Protein AF-X0VNM8-F1 (afdb_monomer)

Nearest PDB structures (foldseek):
  6egc-assembly1_A  TM=2.767E-01  e=1.955E+00  synthetic construct
  8ccr-assembly1_A  TM=4.302E-01  e=8.454E+00  Escherichia coli
  5odw-assembly1_C  TM=2.083E-01  e=7.714E+00  Pseudomonas aeruginosa PAO1
  7a27-assembly1_GGG  TM=1.891E-01  e=8.850E+00  Serratia marcescens

Radius of gyration: 30.82 Å; Cα contacts (8 Å, |Δi|>4): 245; chains: 1; bounding box: 66×60×86 Å

Foldseek 3Di:
DLVVVLVVVVVLVPDPPDDPDADDDQCCPCSCVVSQPPPPNPPRYDDDNDDDDDPLQDFLVRVCVVLVADPPFQSQLLQQLLLVQLQQVQLQLVCPVVLVVLLVLLVQLLVLLPPQDDPQLVSLLVNLVSLVVSLVSLVVVLVPDPPPQPQLNVLSVVLNVLSVVLCVVQVSDQPDDDSPDSVRSPDGRDPVSSVSSVVSSVCSVPPRSVSSSSRGDGPPPPDGSNDSGDGDPVCSLPPSSVVSLCVVVVPPPVSCVSNVSSSVD

Sequence (265 aa):
KSCTIASILQSILDVEDVKNAHFVILDTNGEYGEVFKTHKQPDDFLHIQELKIPYWFMNFDDFRVLFRAREGTQAPVLQTAILHAKNEVAETKIFTIESQVIDRMIGNLVSQFQNTGAGIYYNRQNAYKSFCSLKSYILGVKAKCPTTSNDATEILNEMIDKLRESENLANLKSTNSDPNDRNNYKKDIEAEEIEAVLHIRQDFEKNLLPKLRTCGQATGYELNVDSPSYFDRVDFRNRSLQEAMDVEGRGDRRMEEYCATLKLK

Organism: NCBI:txid412755

InterPro domains:
  IPR002789 Helicase HerA, central domain [PF01935] (1-173)

Solvent-accessible surface area (backbone atoms only — not comparable to full-atom values): 15291 Å² total; per-residue (Å²): 106,68,70,56,53,51,52,52,54,51,56,54,72,69,38,90,85,67,73,92,72,73,51,82,50,82,34,84,82,55,76,55,64,69,71,54,67,77,49,82,65,62,98,41,68,52,84,40,74,74,89,79,80,60,73,37,64,39,37,54,68,55,48,33,61,75,59,64,41,47,75,93,65,33,36,60,32,52,49,49,13,50,36,48,30,33,45,62,56,48,23,46,44,67,28,46,66,55,40,53,51,50,52,52,39,50,52,52,27,46,52,30,57,66,50,79,58,98,55,54,63,58,26,57,54,48,25,48,50,36,46,54,51,43,54,51,49,52,51,56,54,51,72,68,53,58,96,82,51,58,67,48,47,51,50,51,48,51,53,51,49,56,50,51,54,46,41,66,71,51,64,62,66,57,96,56,100,55,96,78,56,83,82,65,60,85,63,81,86,50,71,69,44,43,50,54,50,50,52,51,46,51,45,37,66,72,55,46,40,59,53,37,30,67,42,48,59,69,51,93,66,86,77,52,57,56,46,73,44,64,50,63,69,65,54,31,54,72,42,28,42,50,55,20,42,54,65,74,29,75,80,45,72,61,46,57,66,69,40,48,65,61,68,76,109

Secondary structure (DSSP, 8-state):
-HHHHHHHHHHHHT-TT--S--EEEE-TTSTTTTTTSSS---TTEEEESS----GGG--HHHHHHHHT--TTTHHHHHHHHHHHHHHHHHS--TTHHHHHHHHHHHHHHHHHHH--SS-HHHHHHHHHHHHHHHHHHHHHHHHHS-TT-HHHHHHHHHHHHHHHHHHHHTT---SSS-TT-TTS--S---HHHHHHHHHHHHHIIIIIHHHHHH-----SS---TTS-----HHHIIIIIHHHHHHHHHTT-THHHHHHHHHHT-

pLDDT: mean 78.65, std 13.53, range [44.44, 95.44]

Mean predicted aligned error: 15.84 Å

Structure (mmCIF, N/CA/C/O backbone):
data_AF-X0VNM8-F1
#
_entry.id   AF-X0VNM8-F1
#
loop_
_atom_site.group_PDB
_atom_site.id
_atom_site.type_symbol
_atom_site.label_atom_id
_atom_site.label_alt_id
_atom_site.label_comp_id
_atom_site.label_asym_id
_atom_site.label_entity_id
_atom_site.label_seq_id
_atom_site.pdbx_PDB_ins_code
_atom_site.Cartn_x
_atom_site.Cartn_y
_atom_site.Cartn_z
_atom_site.occupancy
_atom_site.B_iso_or_equiv
_atom_site.auth_seq_id
_atom_site.auth_comp_id
_atom_site.auth_asym_id
_atom_site.auth_atom_id
_atom_site.pdbx_PDB_model_num
ATOM 1 N N . LYS A 1 1 ? -20.336 -20.566 40.109 1.00 81.69 1 LYS A N 1
ATOM 2 C CA . LYS A 1 1 ? -20.409 -19.654 38.941 1.00 81.69 1 LYS A CA 1
ATOM 3 C C . LYS A 1 1 ? -20.121 -20.430 37.663 1.00 81.69 1 LYS A C 1
ATOM 5 O O . LYS A 1 1 ? -21.067 -20.693 36.941 1.00 81.69 1 LYS A O 1
ATOM 10 N N . SER A 1 2 ? -18.896 -20.907 37.449 1.00 80.19 2 SER A N 1
ATOM 11 C CA . SER A 1 2 ? -18.511 -21.589 36.202 1.00 80.19 2 SER A CA 1
ATOM 12 C C . SER A 1 2 ? -19.198 -22.935 35.987 1.00 80.19 2 SER A C 1
ATOM 14 O O . SER A 1 2 ? -19.762 -23.166 34.928 1.00 80.19 2 SER A O 1
ATOM 16 N N . CYS A 1 3 ? -19.305 -23.762 37.034 1.00 81.44 3 CYS A N 1
ATOM 17 C CA . CYS A 1 3 ? -20.105 -24.995 36.999 1.00 81.44 3 CYS A CA 1
ATOM 18 C C . CYS A 1 3 ? -21.588 -24.729 36.664 1.00 81.44 3 CYS A C 1
ATOM 20 O O . CYS A 1 3 ? -22.203 -25.475 35.908 1.00 81.44 3 CYS A O 1
ATOM 22 N N . THR A 1 4 ? -22.150 -23.624 37.165 1.00 88.88 4 THR A N 1
ATOM 23 C CA . THR A 1 4 ? -23.530 -23.214 36.872 1.00 88.88 4 THR A CA 1
ATOM 24 C C . THR A 1 4 ? -23.697 -22.824 35.402 1.00 88.88 4 THR A C 1
ATOM 26 O O . THR A 1 4 ? -24.623 -23.297 34.759 1.00 88.88 4 THR A O 1
ATOM 29 N N . ILE A 1 5 ? -22.786 -22.006 34.859 1.00 87.31 5 ILE A N 1
ATOM 30 C CA . ILE A 1 5 ? -22.801 -21.599 33.444 1.00 87.31 5 ILE A CA 1
ATOM 31 C C . ILE A 1 5 ? -22.616 -22.816 32.535 1.00 87.31 5 ILE A C 1
ATOM 33 O O . ILE A 1 5 ? -23.394 -22.998 31.606 1.00 87.31 5 ILE A O 1
ATOM 37 N N . ALA A 1 6 ? -21.650 -23.683 32.842 1.00 83.94 6 ALA A N 1
ATOM 38 C CA . ALA A 1 6 ? -21.435 -24.935 32.125 1.00 83.94 6 ALA A CA 1
ATOM 39 C C . ALA A 1 6 ? -22.705 -25.797 32.075 1.00 83.94 6 ALA A C 1
ATOM 41 O O . ALA A 1 6 ? -23.104 -26.225 30.998 1.00 83.94 6 ALA A O 1
ATOM 42 N N . SER A 1 7 ? -23.375 -25.978 33.219 1.00 86.44 7 SER A N 1
ATOM 43 C CA . SER A 1 7 ? -24.603 -26.779 33.304 1.00 86.44 7 SER A CA 1
ATOM 44 C C . SER A 1 7 ? -25.746 -26.174 32.484 1.00 86.44 7 SER A C 1
ATOM 46 O O . SER A 1 7 ? -26.485 -26.905 31.833 1.00 86.44 7 SER A O 1
ATOM 48 N N . ILE A 1 8 ? -25.886 -24.842 32.484 1.00 87.44 8 ILE A N 1
ATOM 49 C CA . ILE A 1 8 ? -26.889 -24.138 31.669 1.00 87.44 8 ILE A CA 1
ATOM 50 C C . ILE A 1 8 ? -26.612 -24.354 30.180 1.00 87.44 8 ILE A C 1
ATOM 52 O O . ILE A 1 8 ? -27.521 -24.709 29.439 1.00 87.44 8 ILE A O 1
ATOM 56 N N . LEU A 1 9 ? -25.366 -24.166 29.745 1.00 84.62 9 LEU A N 1
ATOM 57 C CA . LEU A 1 9 ? -24.978 -24.320 28.343 1.00 84.62 9 LEU A CA 1
ATOM 58 C C . LEU A 1 9 ? -25.152 -25.762 27.855 1.00 84.62 9 LEU A C 1
ATOM 60 O O . LEU A 1 9 ? -25.717 -25.966 26.788 1.00 84.62 9 LEU A O 1
ATOM 64 N N . GLN A 1 10 ? -24.740 -26.749 28.655 1.00 80.44 10 GLN A N 1
ATOM 65 C CA . GLN A 1 10 ? -24.988 -28.167 28.370 1.00 80.44 10 GLN A CA 1
ATOM 66 C C . GLN A 1 10 ? -26.489 -28.448 28.252 1.00 80.44 10 GLN A C 1
ATOM 68 O O . GLN A 1 10 ? -26.928 -29.010 27.257 1.00 80.44 10 GLN A O 1
ATOM 73 N N . SER A 1 11 ? -27.290 -27.941 29.197 1.00 86.38 11 SER A N 1
ATOM 74 C CA . SER A 1 11 ? -28.747 -28.117 29.163 1.00 86.38 11 SER A CA 1
ATOM 75 C C . SER A 1 11 ? -29.384 -27.518 27.909 1.00 86.38 11 SER A C 1
ATOM 77 O O . SER A 1 11 ? -30.332 -28.092 27.397 1.00 86.38 11 SER A O 1
ATOM 79 N N . ILE A 1 12 ? -28.891 -26.374 27.414 1.00 84.31 12 ILE A N 1
ATOM 80 C CA . ILE A 1 12 ? -29.392 -25.755 26.175 1.00 84.31 12 ILE A CA 1
ATOM 81 C C . ILE A 1 12 ? -29.013 -26.597 24.950 1.00 84.31 12 ILE A C 1
ATOM 83 O O . ILE A 1 12 ? -29.838 -26.759 24.054 1.00 84.31 12 ILE A O 1
ATOM 87 N N . LEU A 1 13 ? -27.790 -27.133 24.916 1.00 77.81 13 LEU A N 1
ATOM 88 C CA . LEU A 1 13 ? -27.299 -27.982 23.825 1.00 77.81 13 LEU A CA 1
ATOM 89 C C . LEU A 1 13 ? -28.008 -29.347 23.759 1.00 77.81 13 LEU A C 1
ATOM 91 O O . LEU A 1 13 ? -28.067 -29.940 22.686 1.00 77.81 13 LEU A O 1
ATOM 95 N N . ASP A 1 14 ? -28.569 -29.819 24.875 1.00 79.75 14 ASP A N 1
ATOM 96 C CA . ASP A 1 14 ? -29.316 -31.081 24.956 1.00 79.75 14 ASP A CA 1
ATOM 97 C C . ASP A 1 14 ? -30.796 -30.957 24.521 1.00 79.75 14 ASP A C 1
ATOM 99 O O . ASP A 1 14 ? -31.503 -31.964 24.437 1.00 79.75 14 ASP A O 1
ATOM 103 N N . VAL A 1 15 ? -31.299 -29.747 24.232 1.00 84.81 15 VAL A N 1
ATOM 104 C CA . VAL A 1 15 ? -32.679 -29.539 23.753 1.00 84.81 15 VAL A CA 1
ATOM 105 C C . VAL A 1 15 ? -32.771 -29.818 22.248 1.00 84.81 15 VAL A C 1
ATOM 107 O O . VAL A 1 15 ? -32.232 -29.063 21.445 1.00 84.81 15 VAL A O 1
ATOM 110 N N . GLU A 1 16 ? -33.530 -30.849 21.851 1.00 78.81 16 GLU A N 1
ATOM 111 C CA . GLU A 1 16 ? -33.660 -31.295 20.444 1.00 78.81 16 GLU A CA 1
ATOM 112 C C . GLU A 1 16 ? -34.146 -30.205 19.461 1.00 78.81 16 GLU A C 1
ATOM 114 O O . GLU A 1 16 ? -33.805 -30.238 18.276 1.00 78.81 16 GLU A O 1
ATOM 119 N N . ASP A 1 17 ? -34.916 -29.223 19.940 1.00 82.69 17 ASP A N 1
ATOM 120 C CA . ASP A 1 17 ? -35.469 -28.131 19.125 1.00 82.69 17 ASP A CA 1
ATOM 121 C C . ASP A 1 17 ? -34.516 -26.934 18.940 1.00 82.69 17 ASP A C 1
ATOM 123 O O . ASP A 1 17 ? -34.798 -26.034 18.142 1.00 82.69 17 ASP A O 1
ATOM 127 N N . VAL A 1 18 ? -33.379 -26.896 19.642 1.00 75.62 18 VAL A N 1
ATOM 128 C CA . VAL A 1 18 ? -32.396 -25.812 19.509 1.00 75.62 18 VAL A CA 1
ATOM 129 C C . VAL A 1 18 ? -31.481 -26.098 18.318 1.00 75.62 18 VAL A C 1
ATOM 131 O O . VAL A 1 18 ? -30.622 -26.973 18.357 1.00 75.62 18 VAL A O 1
ATOM 134 N N . LYS A 1 19 ? -31.659 -25.331 17.237 1.00 75.00 19 LYS A N 1
ATOM 135 C CA . LYS A 1 19 ? -30.835 -25.392 16.017 1.00 75.00 19 LYS A CA 1
ATOM 136 C C . LYS A 1 19 ? -30.044 -24.089 15.854 1.00 75.00 19 LYS A C 1
ATOM 138 O O . LYS A 1 19 ? -30.605 -23.019 16.078 1.00 75.00 19 LYS A O 1
ATOM 143 N N . ASN A 1 20 ? -28.779 -24.176 15.427 1.00 73.44 20 ASN A N 1
ATOM 144 C CA . ASN A 1 20 ? -27.867 -23.044 15.165 1.00 73.44 20 ASN A CA 1
ATOM 145 C C . ASN A 1 20 ? -27.586 -22.140 16.387 1.00 73.44 20 ASN A C 1
ATOM 147 O O . ASN A 1 20 ? -27.602 -20.910 16.283 1.00 73.44 20 ASN A O 1
ATOM 151 N N . ALA A 1 21 ? -27.384 -22.725 17.569 1.00 77.12 21 ALA A N 1
ATOM 152 C CA . ALA A 1 21 ? -27.000 -21.962 18.754 1.00 77.12 21 ALA A CA 1
ATOM 153 C C . ALA A 1 21 ? -25.476 -21.795 18.818 1.00 77.12 21 ALA A C 1
ATOM 155 O O . ALA A 1 21 ? -24.754 -22.765 19.032 1.00 77.12 21 ALA A O 1
ATOM 156 N N . HIS A 1 22 ? -24.996 -20.553 18.710 1.00 77.56 22 HIS A N 1
ATOM 157 C CA . HIS A 1 22 ? -23.571 -20.234 18.794 1.00 77.56 22 HIS A CA 1
ATOM 158 C C . HIS A 1 22 ? -23.198 -19.661 20.159 1.00 77.56 22 HIS A C 1
ATOM 160 O O . HIS A 1 22 ? -23.770 -18.665 20.611 1.00 77.56 22 HIS A O 1
ATOM 166 N N . PHE A 1 23 ? -22.188 -20.259 20.791 1.00 78.75 23 PHE A N 1
ATOM 167 C CA . PHE A 1 23 ? -21.658 -19.798 22.069 1.00 78.75 23 PHE A CA 1
ATOM 168 C C . PHE A 1 23 ? -20.196 -19.388 21.915 1.00 78.75 23 PHE A C 1
ATOM 170 O O . PHE A 1 23 ? -19.345 -20.190 21.531 1.00 78.75 23 PHE A O 1
ATOM 177 N N . VAL A 1 24 ? -19.897 -18.136 22.268 1.00 80.94 24 VAL A N 1
ATOM 178 C CA . VAL A 1 24 ? -18.527 -17.617 22.342 1.00 80.94 24 VAL A CA 1
ATOM 179 C C . VAL A 1 24 ? -18.171 -17.425 23.810 1.00 80.94 24 VAL A C 1
ATOM 181 O O . VAL A 1 24 ? -18.750 -16.576 24.489 1.00 80.94 24 VAL A O 1
ATOM 184 N N . ILE A 1 25 ? -17.220 -18.220 24.303 1.00 79.19 25 ILE A N 1
ATOM 185 C CA . ILE A 1 25 ? -16.726 -18.128 25.679 1.00 79.19 25 ILE A CA 1
ATOM 186 C C . ILE A 1 25 ? -15.284 -17.629 25.651 1.00 79.19 25 ILE A C 1
ATOM 188 O O . ILE A 1 25 ? -14.392 -18.292 25.122 1.00 79.19 25 ILE A O 1
ATOM 192 N N . LEU A 1 26 ? -15.059 -16.466 26.262 1.00 82.44 26 LEU A N 1
ATOM 193 C CA . LEU A 1 26 ? -13.720 -15.950 26.537 1.00 82.44 26 LEU A CA 1
ATOM 194 C C . LEU A 1 26 ? -13.197 -16.618 27.812 1.00 82.44 26 LEU A C 1
ATOM 196 O O . LEU A 1 26 ? -13.458 -16.161 28.925 1.00 82.44 26 LEU A O 1
ATOM 200 N N . ASP A 1 27 ? -12.516 -17.748 27.641 1.00 81.75 27 ASP A N 1
ATOM 201 C CA . ASP A 1 27 ? -12.130 -18.630 28.740 1.00 81.75 27 ASP A CA 1
ATOM 202 C C . ASP A 1 27 ? -10.750 -18.273 29.308 1.00 81.75 27 ASP A C 1
ATOM 204 O O . ASP A 1 27 ? -9.766 -18.984 29.112 1.00 81.75 27 ASP A O 1
ATOM 208 N N . THR A 1 28 ? -10.676 -17.152 30.027 1.00 75.50 28 THR A N 1
ATOM 209 C CA . THR A 1 28 ? -9.411 -16.617 30.567 1.00 75.50 28 THR A CA 1
ATOM 210 C C . THR A 1 28 ? -8.700 -17.557 31.544 1.00 75.50 28 THR A C 1
ATOM 212 O O . THR A 1 28 ? -7.497 -17.418 31.743 1.00 75.50 28 THR A O 1
ATOM 215 N N . ASN A 1 29 ? -9.433 -18.486 32.169 1.00 79.56 29 ASN A N 1
ATOM 216 C CA . ASN A 1 29 ? -8.913 -19.417 33.175 1.00 79.56 29 ASN A CA 1
ATOM 217 C C . ASN A 1 29 ? -8.840 -20.873 32.674 1.00 79.56 29 ASN A C 1
ATOM 219 O O . ASN A 1 29 ? -8.395 -21.742 33.422 1.00 79.56 29 ASN A O 1
ATOM 223 N N . GLY A 1 30 ? -9.287 -21.157 31.446 1.00 78.19 30 GLY A N 1
ATOM 224 C CA . GLY A 1 30 ? -9.341 -22.516 30.894 1.00 78.19 30 GLY A CA 1
ATOM 225 C C . GLY A 1 30 ? -10.396 -23.429 31.540 1.00 78.19 30 GLY A C 1
ATOM 226 O O . GLY A 1 30 ? -10.287 -24.650 31.451 1.00 78.19 30 GLY A O 1
ATOM 227 N N . GLU A 1 31 ? -11.399 -22.867 32.217 1.00 82.12 31 GLU A N 1
ATOM 228 C CA . GLU A 1 31 ? -12.399 -23.611 32.997 1.00 82.12 31 GLU A CA 1
ATOM 229 C C . GLU A 1 31 ? -13.456 -24.305 32.123 1.00 82.12 31 GLU A C 1
ATOM 231 O O . GLU A 1 31 ? -14.065 -25.286 32.551 1.00 82.12 31 GLU A O 1
ATOM 236 N N . TYR A 1 32 ? -13.689 -23.812 30.907 1.00 79.56 32 TYR A N 1
ATOM 237 C CA . TYR A 1 32 ? -14.720 -24.301 29.988 1.00 79.56 32 TYR A CA 1
ATOM 238 C C . TYR A 1 32 ? -14.138 -25.153 28.858 1.00 79.56 32 TYR A C 1
ATOM 240 O O . TYR A 1 32 ? -14.839 -26.006 28.316 1.00 79.56 32 TYR A O 1
ATOM 248 N N . GLY A 1 33 ? -12.855 -24.975 28.531 1.00 73.56 33 GLY A N 1
ATOM 249 C CA . GLY A 1 33 ? -12.167 -25.754 27.500 1.00 73.56 33 GLY A CA 1
ATOM 250 C C . GLY A 1 33 ? -12.256 -27.263 27.717 1.00 73.56 33 GLY A C 1
ATOM 251 O O . GLY A 1 33 ? -12.516 -27.992 26.769 1.00 73.56 33 GLY A O 1
ATOM 252 N N . GLU A 1 34 ? -12.104 -27.748 28.951 1.00 72.12 34 GLU A N 1
ATOM 253 C CA . GLU A 1 34 ? -12.208 -29.186 29.256 1.00 72.12 34 GLU A CA 1
ATOM 254 C C . GLU A 1 34 ? -13.654 -29.704 29.257 1.00 72.12 34 GLU A C 1
ATOM 256 O O . GLU A 1 34 ? -13.910 -30.849 28.886 1.00 72.12 34 GLU A O 1
ATOM 261 N N . VAL A 1 35 ? -14.612 -28.861 29.645 1.00 72.44 35 VAL A N 1
ATOM 262 C CA . VAL A 1 35 ? -16.019 -29.242 29.854 1.00 72.44 35 VAL A CA 1
ATOM 263 C C . VAL A 1 35 ? -16.737 -29.558 28.537 1.00 72.44 35 VAL A C 1
ATOM 265 O O . VAL A 1 35 ? -17.599 -30.438 28.492 1.00 72.44 35 VAL A O 1
ATOM 268 N N . PHE A 1 36 ? -16.364 -28.874 27.455 1.00 70.94 36 PHE A N 1
ATOM 269 C CA . PHE A 1 36 ? -17.008 -29.008 26.144 1.00 70.94 36 PHE A CA 1
ATOM 270 C C . PHE A 1 36 ? -16.213 -29.858 25.137 1.00 70.94 36 PHE A C 1
ATOM 272 O O . PHE A 1 36 ? -16.625 -29.981 23.988 1.00 70.94 36 PHE A O 1
ATOM 279 N N . LYS A 1 37 ? -15.113 -30.509 25.550 1.00 67.44 37 LYS A N 1
ATOM 280 C CA . LYS A 1 37 ? -14.329 -31.416 24.681 1.00 67.44 37 LYS A CA 1
ATOM 281 C C . LYS A 1 37 ? -15.056 -32.702 24.290 1.00 67.44 37 LYS A C 1
ATOM 283 O O . LYS A 1 37 ? -14.774 -33.254 23.231 1.00 67.44 37 LYS A O 1
ATOM 288 N N . THR A 1 38 ? -15.912 -33.217 25.172 1.00 57.69 38 THR A N 1
ATOM 289 C CA . THR A 1 38 ? -16.501 -34.568 25.090 1.00 57.69 38 THR A CA 1
ATOM 290 C C . THR A 1 38 ? -17.958 -34.595 24.652 1.00 57.69 38 THR A C 1
ATOM 292 O O . THR A 1 38 ? -18.446 -35.654 24.256 1.00 57.69 38 THR A O 1
ATOM 295 N N . HIS A 1 39 ? -18.657 -33.460 24.704 1.00 58.00 39 HIS A N 1
ATOM 296 C CA . HIS A 1 39 ? -19.958 -33.349 24.052 1.00 58.00 39 HIS A CA 1
ATOM 297 C C . HIS A 1 39 ? -19.704 -33.481 22.551 1.00 58.00 39 HIS A C 1
ATOM 299 O O . HIS A 1 39 ? -18.685 -32.967 22.090 1.00 58.00 39 HIS A O 1
ATOM 305 N N . LYS A 1 40 ? -20.566 -34.203 21.808 1.00 53.88 40 LYS A N 1
ATOM 306 C CA . LYS A 1 40 ? -20.566 -34.172 20.332 1.00 53.88 40 LYS A CA 1
ATOM 307 C C . LYS A 1 40 ? -20.421 -32.707 19.973 1.00 53.88 40 LYS A C 1
ATOM 309 O O . LYS A 1 40 ? -21.355 -31.975 20.284 1.00 53.88 40 LYS A O 1
ATOM 314 N N . GLN A 1 41 ? -19.230 -32.290 19.531 1.00 52.00 41 GLN A N 1
ATOM 315 C CA . GLN A 1 41 ? -18.910 -30.870 19.510 1.00 52.00 41 GLN A CA 1
ATOM 316 C C . GLN A 1 41 ? -20.036 -30.222 18.723 1.00 52.00 41 GLN A C 1
ATOM 318 O O . GLN A 1 41 ? -20.228 -30.619 17.572 1.00 52.00 41 GLN A O 1
ATOM 323 N N . PRO A 1 42 ? -20.859 -29.347 19.331 1.00 52.34 42 PRO A N 1
ATOM 324 C CA . PRO A 1 42 ? -21.713 -28.540 18.496 1.00 52.34 42 PRO A CA 1
ATOM 325 C C . PRO A 1 42 ? -20.726 -27.855 17.558 1.00 52.34 42 PRO A C 1
ATOM 327 O O . PRO A 1 42 ? -19.716 -27.320 18.026 1.00 52.34 42 PRO A O 1
ATOM 330 N N . ASP A 1 43 ? -20.979 -27.912 16.253 1.00 51.97 43 ASP A N 1
ATOM 331 C CA . ASP A 1 43 ? -20.133 -27.289 15.224 1.00 51.97 43 ASP A CA 1
ATOM 332 C C . ASP A 1 43 ? -19.923 -25.763 15.476 1.00 51.97 43 ASP A C 1
ATOM 334 O O . ASP A 1 43 ? -19.159 -25.095 14.785 1.00 51.97 43 ASP A O 1
ATOM 338 N N . ASP A 1 44 ? -20.554 -25.238 16.534 1.00 57.59 44 ASP A N 1
ATOM 339 C CA . ASP A 1 44 ? -20.754 -23.861 16.945 1.00 57.59 44 ASP A CA 1
ATOM 340 C C . ASP A 1 44 ? -20.004 -23.440 18.238 1.00 57.59 44 ASP A C 1
ATOM 342 O O . ASP A 1 44 ? -20.291 -22.370 18.788 1.00 57.59 44 ASP A O 1
ATOM 346 N N . PHE A 1 45 ? -19.058 -24.241 18.758 1.00 63.44 45 PHE A N 1
ATOM 347 C CA . PHE A 1 45 ? -18.241 -23.866 19.930 1.00 63.44 45 PHE A CA 1
ATOM 348 C C . PHE A 1 45 ? -16.863 -23.307 19.541 1.00 63.44 45 PHE A C 1
ATOM 350 O O . PHE A 1 45 ? -15.961 -24.047 19.147 1.00 63.44 45 PHE A O 1
ATOM 357 N N . LEU A 1 46 ? -16.665 -21.996 19.729 1.00 65.06 46 LEU A N 1
ATOM 358 C CA . LEU A 1 46 ? -15.369 -21.340 19.534 1.00 65.06 46 LEU A CA 1
ATOM 359 C C . LEU A 1 46 ? -14.671 -21.099 20.880 1.00 65.06 46 LEU A C 1
ATOM 361 O O . LEU A 1 46 ? -15.027 -20.189 21.632 1.00 65.06 46 LEU A O 1
ATOM 365 N N . HIS A 1 47 ? -13.646 -21.903 21.166 1.00 69.44 47 HIS A N 1
ATOM 366 C CA . HIS A 1 47 ? -12.814 -21.767 22.362 1.00 69.44 47 HIS A CA 1
ATOM 367 C C . HIS A 1 47 ? -11.615 -20.844 22.108 1.00 69.44 47 HIS A C 1
ATOM 369 O O . HIS A 1 47 ? -10.711 -21.190 21.346 1.00 69.44 47 HIS A O 1
ATOM 375 N N . ILE A 1 48 ? -11.582 -19.688 22.776 1.00 69.69 48 ILE A N 1
ATOM 376 C CA . ILE A 1 48 ? -10.494 -18.708 22.658 1.00 69.69 48 ILE A CA 1
ATOM 377 C C . ILE A 1 48 ? -9.736 -18.638 23.988 1.00 69.69 48 ILE A C 1
ATOM 379 O O . ILE A 1 48 ? -10.207 -18.011 24.935 1.00 69.69 48 ILE A O 1
ATOM 383 N N . GLN A 1 49 ? -8.556 -19.265 24.048 1.00 69.38 49 GLN A N 1
ATOM 384 C CA . GLN A 1 49 ? -7.652 -19.181 25.211 1.00 69.38 49 GLN A CA 1
ATOM 385 C C . GLN A 1 49 ? -6.897 -17.853 25.261 1.00 69.38 49 GLN A C 1
ATOM 387 O O . GLN A 1 49 ? -6.671 -17.293 26.328 1.00 69.38 49 GLN A O 1
ATOM 392 N N . GLU A 1 50 ? -6.507 -17.338 24.094 1.00 74.25 50 GLU A N 1
ATOM 393 C CA . GLU A 1 50 ? -5.766 -16.089 23.967 1.00 74.25 50 GLU A CA 1
ATOM 394 C C . GLU A 1 50 ? -6.445 -15.212 22.911 1.00 74.25 50 GLU A C 1
ATOM 396 O O . GLU A 1 50 ? -6.369 -15.475 21.709 1.00 74.25 50 GLU A O 1
ATOM 401 N N . LEU A 1 51 ? -7.146 -14.168 23.361 1.00 77.75 51 LEU A N 1
ATOM 402 C CA . LEU A 1 51 ? -7.792 -13.216 22.465 1.00 77.75 51 LEU A CA 1
ATOM 403 C C . LEU A 1 51 ? -6.761 -12.193 21.975 1.00 77.75 51 LEU A C 1
ATOM 405 O O . LEU A 1 51 ? -6.339 -11.312 22.723 1.00 77.75 51 LEU A O 1
ATOM 409 N N . LYS A 1 52 ? -6.377 -12.292 20.699 1.00 82.31 52 LYS A N 1
ATOM 410 C CA . LYS A 1 52 ? -5.544 -11.293 20.017 1.00 82.31 52 LYS A CA 1
ATOM 411 C C . LYS A 1 52 ? -6.398 -10.505 1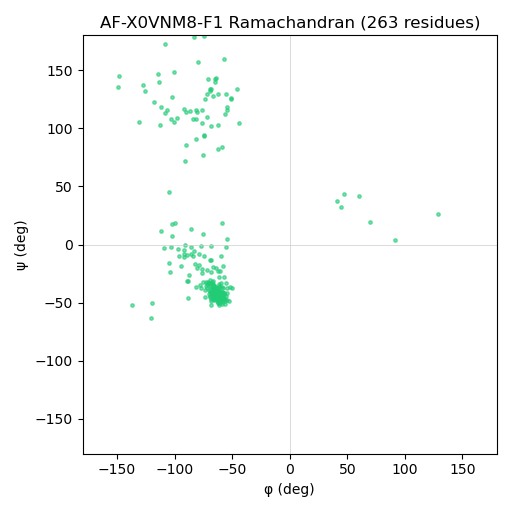9.041 1.00 82.31 52 LYS A C 1
ATOM 413 O O . LYS A 1 52 ? -6.878 -11.058 18.058 1.00 82.31 52 LYS A O 1
ATOM 418 N N . ILE A 1 53 ? -6.542 -9.208 19.294 1.00 83.06 53 ILE A N 1
ATOM 419 C CA . ILE A 1 53 ? -7.178 -8.287 18.352 1.00 83.06 53 ILE A CA 1
ATOM 420 C C .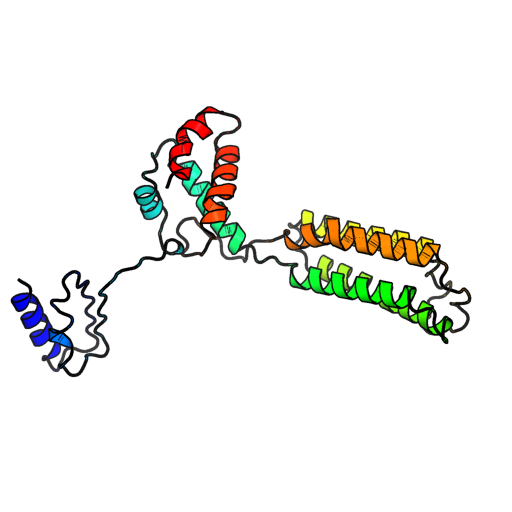 ILE A 1 53 ? -6.075 -7.701 17.468 1.00 83.06 53 ILE A C 1
ATOM 422 O O . ILE A 1 53 ? -5.171 -7.029 17.982 1.00 83.06 53 ILE A O 1
ATOM 426 N N . PRO A 1 54 ? -6.096 -7.952 16.151 1.00 89.44 54 PRO A N 1
ATOM 427 C CA . PRO A 1 54 ? -5.174 -7.290 15.252 1.00 89.44 54 PRO A CA 1
ATOM 428 C C . PRO A 1 54 ? -5.421 -5.783 15.294 1.00 89.44 54 PRO A C 1
ATOM 430 O O . PRO A 1 54 ? -6.545 -5.327 15.133 1.00 89.44 54 PRO A O 1
ATOM 433 N N . TYR A 1 55 ? -4.365 -4.998 15.487 1.00 89.56 55 TYR A N 1
ATOM 434 C CA . TYR A 1 55 ? -4.476 -3.534 15.535 1.00 89.56 55 TYR A CA 1
ATOM 435 C C . TYR A 1 55 ? -5.147 -2.942 14.289 1.00 89.56 55 TYR A C 1
ATOM 437 O O . TYR A 1 55 ? -5.869 -1.967 14.391 1.00 89.56 55 TYR A O 1
ATOM 445 N N . TRP A 1 56 ? -4.953 -3.539 13.113 1.00 90.56 56 TRP A N 1
ATOM 446 C CA . TRP A 1 56 ? -5.580 -3.074 11.877 1.00 90.56 56 TRP A CA 1
ATOM 447 C C . TRP A 1 56 ? -7.101 -3.268 11.851 1.00 90.56 56 TRP A C 1
ATOM 449 O O . TRP A 1 56 ? -7.760 -2.699 10.991 1.00 90.56 56 TRP A O 1
ATOM 459 N N . PHE A 1 57 ? -7.653 -4.048 12.783 1.00 91.25 57 PHE A N 1
ATOM 460 C CA . PHE A 1 57 ? -9.088 -4.246 12.968 1.00 91.25 57 PHE A CA 1
ATOM 461 C C . PHE A 1 57 ? -9.703 -3.257 13.977 1.00 91.25 57 PHE A C 1
ATOM 463 O O . PHE A 1 57 ? -10.919 -3.215 14.123 1.00 91.25 57 PHE A O 1
ATOM 470 N N . MET A 1 58 ? -8.876 -2.477 14.683 1.00 91.69 58 MET A N 1
ATOM 471 C CA . MET A 1 58 ? -9.332 -1.474 15.649 1.00 91.69 58 MET A CA 1
ATOM 472 C C . MET A 1 58 ? -9.977 -0.277 14.941 1.00 91.69 58 MET A C 1
ATOM 474 O O . MET A 1 58 ? -9.496 0.166 13.890 1.00 91.69 58 MET A O 1
ATOM 478 N N . ASN A 1 59 ? -11.034 0.266 15.546 1.00 93.12 59 ASN A N 1
ATOM 479 C CA . ASN A 1 59 ? -11.612 1.546 15.138 1.00 93.12 59 ASN A CA 1
ATOM 480 C C . ASN A 1 59 ? -10.843 2.721 15.777 1.00 93.12 59 ASN A C 1
ATOM 482 O O . ASN A 1 59 ? -9.891 2.529 16.541 1.00 93.12 59 ASN A O 1
ATOM 486 N N . PHE A 1 60 ? -11.230 3.957 15.472 1.00 94.25 60 PHE A N 1
ATOM 487 C CA . PHE A 1 60 ? -10.543 5.132 15.995 1.00 94.25 60 PHE A CA 1
ATOM 488 C C . PHE A 1 60 ? -10.581 5.237 17.516 1.00 94.25 60 PHE A C 1
ATOM 490 O O . PHE A 1 60 ? -9.580 5.607 18.130 1.00 94.25 60 PHE A O 1
ATOM 497 N N . ASP A 1 61 ? -11.720 4.930 18.131 1.00 93.75 61 ASP A N 1
ATOM 498 C CA . ASP A 1 61 ? -11.879 5.039 19.577 1.00 93.75 61 ASP A CA 1
ATOM 499 C C . ASP A 1 61 ? -10.991 4.025 20.309 1.00 93.75 61 ASP A C 1
ATOM 501 O O . ASP A 1 61 ? -10.347 4.378 21.301 1.00 93.75 61 ASP A O 1
ATOM 505 N N . ASP A 1 62 ? -10.836 2.817 19.765 1.00 93.75 62 ASP A N 1
ATOM 506 C CA . ASP A 1 62 ? -9.876 1.824 20.252 1.00 93.75 62 ASP A CA 1
ATOM 507 C C . ASP A 1 62 ? -8.439 2.371 20.191 1.00 93.75 62 ASP A C 1
ATOM 509 O O . ASP A 1 62 ? -7.689 2.303 21.173 1.00 93.75 62 ASP A O 1
ATOM 513 N N . PHE A 1 63 ? -8.055 2.984 19.064 1.00 93.12 63 PHE A N 1
ATOM 514 C CA . PHE A 1 63 ? -6.747 3.626 18.921 1.00 93.12 63 PHE A CA 1
ATOM 515 C C . PHE A 1 63 ? -6.566 4.785 19.904 1.00 93.12 63 PHE A C 1
ATOM 517 O O . PHE A 1 63 ? -5.505 4.909 20.520 1.00 93.12 63 PHE A O 1
ATOM 524 N N . ARG A 1 64 ? -7.590 5.612 20.123 1.00 93.81 64 ARG A N 1
ATOM 525 C CA . ARG A 1 64 ? -7.538 6.697 21.110 1.00 93.81 64 ARG A CA 1
ATOM 526 C C . ARG A 1 64 ? -7.300 6.166 22.517 1.00 93.81 64 ARG A C 1
ATOM 528 O O . ARG A 1 64 ? -6.486 6.745 23.241 1.00 93.81 64 ARG A O 1
ATOM 535 N N . VAL A 1 65 ? -7.951 5.068 22.900 1.00 91.94 65 VAL A N 1
ATOM 536 C CA . VAL A 1 65 ? -7.749 4.414 24.202 1.00 91.94 65 VAL A CA 1
ATOM 537 C C . VAL A 1 65 ? -6.334 3.839 24.307 1.00 91.94 65 VAL A C 1
ATOM 539 O O . VAL A 1 65 ? -5.636 4.110 25.291 1.00 91.94 65 VAL A O 1
ATOM 542 N N . LEU A 1 66 ? -5.870 3.123 23.280 1.00 90.88 66 LEU A N 1
ATOM 543 C CA . LEU A 1 66 ? -4.531 2.524 23.223 1.00 90.88 66 LEU A CA 1
ATOM 544 C C . LEU A 1 66 ? -3.432 3.593 23.367 1.00 90.88 66 LEU A C 1
ATOM 546 O O . LEU A 1 66 ? -2.561 3.529 24.248 1.00 90.88 66 LEU A O 1
ATOM 550 N N . PHE A 1 67 ? -3.525 4.652 22.565 1.00 91.00 67 PHE A N 1
ATOM 551 C CA . PHE A 1 67 ? -2.583 5.767 22.581 1.00 91.00 67 PHE A CA 1
ATOM 552 C C . PHE A 1 67 ? -2.832 6.752 23.727 1.00 91.00 67 PHE A C 1
ATOM 554 O O . PHE A 1 67 ? -1.953 7.559 24.032 1.00 91.00 67 PHE A O 1
ATOM 561 N N . ARG A 1 68 ? -3.937 6.623 24.476 1.00 90.88 68 ARG A N 1
ATOM 562 C CA . ARG A 1 68 ? -4.400 7.600 25.483 1.00 90.88 68 ARG A CA 1
ATOM 563 C C . ARG A 1 68 ? -4.368 9.029 24.927 1.00 90.88 68 ARG A C 1
ATOM 565 O O . ARG A 1 68 ? -3.878 9.944 25.590 1.00 90.88 68 ARG A O 1
ATOM 572 N N . ALA A 1 69 ? -4.829 9.183 23.689 1.00 91.00 69 ALA A N 1
ATOM 573 C CA . ALA A 1 69 ? -4.756 10.434 22.951 1.00 91.00 69 ALA A CA 1
ATOM 574 C C . ALA A 1 69 ? -5.771 11.447 23.501 1.00 91.00 69 ALA A C 1
ATOM 576 O O . ALA A 1 69 ? -6.970 11.173 23.580 1.00 91.00 69 ALA A O 1
ATOM 577 N N . ARG A 1 70 ? -5.292 12.636 23.874 1.00 87.31 70 ARG A N 1
ATOM 578 C CA . ARG A 1 70 ? -6.133 13.753 24.327 1.00 87.31 70 ARG A CA 1
ATOM 579 C C . ARG A 1 70 ? -6.979 14.310 23.180 1.00 87.31 70 ARG A C 1
ATOM 581 O O . ARG A 1 70 ? -6.445 14.594 22.110 1.00 87.31 70 ARG A O 1
ATOM 588 N N . GLU A 1 71 ? -8.267 14.540 23.441 1.00 82.06 71 GLU A N 1
ATOM 589 C CA . GLU A 1 71 ? -9.260 14.974 22.440 1.00 82.06 71 GLU A CA 1
ATOM 590 C C . GLU A 1 71 ? -8.888 16.255 21.694 1.00 82.06 71 GLU A C 1
ATOM 592 O O . GLU A 1 71 ? -9.019 16.310 20.480 1.00 82.06 71 GLU A O 1
ATOM 597 N N . GLY A 1 72 ? -8.397 17.272 22.404 1.00 78.81 72 GLY A N 1
ATOM 598 C CA . GLY A 1 72 ? -8.183 18.597 21.814 1.00 78.81 72 GLY A CA 1
ATOM 599 C C . GLY A 1 72 ? -6.866 18.791 21.061 1.00 78.81 72 GLY A C 1
ATOM 600 O O . GLY A 1 72 ? -6.695 19.830 20.436 1.00 78.81 72 GLY A O 1
ATOM 601 N N . THR A 1 73 ? -5.916 17.854 21.148 1.00 81.12 73 THR A N 1
ATOM 602 C CA . THR A 1 73 ? -4.574 18.039 20.561 1.00 81.12 73 THR A CA 1
ATOM 603 C C . THR A 1 73 ? -4.067 16.802 19.838 1.00 81.12 73 THR A C 1
ATOM 605 O O . THR A 1 73 ? -3.677 16.877 18.681 1.00 81.12 73 THR A O 1
ATOM 608 N N . GLN A 1 74 ? -4.090 15.646 20.496 1.00 91.06 74 GLN A N 1
ATOM 609 C CA . GLN A 1 74 ? -3.464 14.428 19.980 1.00 91.06 74 GLN A CA 1
ATOM 610 C C . GLN A 1 74 ? -4.409 13.597 19.115 1.00 91.06 74 GLN A C 1
ATOM 612 O O . GLN A 1 74 ? -3.947 12.908 18.213 1.00 91.06 74 GLN A O 1
ATOM 617 N N . ALA A 1 75 ? -5.716 13.629 19.394 1.00 91.88 75 ALA A N 1
ATOM 618 C CA . ALA A 1 75 ? -6.688 12.849 18.638 1.00 91.88 75 ALA A CA 1
ATOM 619 C C . ALA A 1 75 ? -6.732 13.244 17.147 1.00 91.88 75 ALA A C 1
ATOM 621 O O . ALA A 1 75 ? -6.628 12.331 16.333 1.00 91.88 75 ALA A O 1
ATOM 622 N N . PRO A 1 76 ? -6.771 14.536 16.754 1.00 90.94 76 PRO A N 1
ATOM 623 C CA . PRO A 1 76 ? -6.742 14.912 15.337 1.00 90.94 76 PRO A CA 1
ATOM 624 C C . PRO A 1 76 ? -5.480 14.413 14.620 1.00 90.94 76 PRO A C 1
ATOM 626 O O . PRO A 1 76 ? -5.573 13.762 13.586 1.00 90.94 76 PRO A O 1
ATOM 629 N N . VAL A 1 77 ? -4.306 14.602 15.235 1.00 92.56 77 VAL A N 1
ATOM 630 C CA . VAL A 1 77 ? -3.023 14.109 14.702 1.00 92.56 77 VAL A CA 1
ATOM 631 C C . VAL A 1 77 ? -3.037 12.590 14.537 1.00 92.56 77 VAL A C 1
ATOM 633 O O . VAL A 1 77 ? -2.627 12.070 13.502 1.00 92.56 77 VAL A O 1
ATOM 636 N N . LEU A 1 78 ? -3.535 11.865 15.541 1.00 93.88 78 LEU A N 1
ATOM 637 C CA . LEU A 1 78 ? -3.648 10.410 15.488 1.00 93.88 78 LEU A CA 1
ATOM 638 C C . LEU A 1 78 ? -4.608 9.958 14.378 1.00 93.88 78 LEU A C 1
ATOM 640 O O . LEU A 1 78 ? -4.313 8.988 13.682 1.00 93.88 78 LEU A O 1
ATOM 644 N N . GLN A 1 79 ? -5.729 10.658 14.193 1.00 93.00 79 GLN A N 1
ATOM 645 C CA . GLN A 1 79 ? -6.711 10.360 13.152 1.00 93.00 79 GLN A CA 1
ATOM 646 C C . GLN A 1 79 ? -6.098 10.515 11.759 1.00 93.00 79 GLN A C 1
ATOM 648 O O . GLN A 1 79 ? -6.166 9.587 10.950 1.00 93.00 79 GLN A O 1
ATOM 653 N N . THR A 1 80 ? -5.446 11.655 11.516 1.00 91.19 80 THR A N 1
ATOM 654 C CA . THR A 1 80 ? -4.752 11.962 10.262 1.00 91.19 80 THR A CA 1
ATOM 655 C C . THR A 1 80 ? -3.639 10.949 9.991 1.00 91.19 80 THR A C 1
ATOM 657 O O . THR A 1 80 ? -3.552 10.419 8.885 1.00 91.19 80 THR A O 1
ATOM 660 N N . ALA A 1 81 ? -2.848 10.583 11.004 1.00 92.81 81 ALA A N 1
ATOM 661 C CA . ALA A 1 81 ? -1.776 9.598 10.861 1.00 92.81 81 ALA A CA 1
ATOM 662 C C . ALA A 1 81 ? -2.287 8.192 10.506 1.00 92.81 81 ALA A C 1
ATOM 664 O O . ALA A 1 81 ? -1.696 7.526 9.656 1.00 92.81 81 ALA A O 1
ATOM 665 N N . ILE A 1 82 ? -3.367 7.722 11.146 1.00 92.75 82 ILE A N 1
ATOM 666 C CA . ILE A 1 82 ? -3.939 6.393 10.865 1.00 92.75 82 ILE A CA 1
ATOM 667 C C . ILE A 1 82 ? -4.527 6.366 9.457 1.00 92.75 82 ILE A C 1
ATOM 669 O O . ILE A 1 82 ? -4.308 5.403 8.723 1.00 92.75 82 ILE A O 1
ATOM 673 N N . LEU A 1 83 ? -5.254 7.419 9.074 1.00 89.00 83 LEU A N 1
ATOM 674 C CA . LEU A 1 83 ? -5.810 7.533 7.731 1.00 89.00 83 LEU A CA 1
ATOM 675 C C . LEU A 1 83 ? -4.694 7.531 6.679 1.00 89.00 83 LEU A C 1
ATOM 677 O O . LEU A 1 83 ? -4.782 6.781 5.710 1.00 89.00 83 LEU A O 1
ATOM 681 N N . HIS A 1 84 ? -3.624 8.298 6.908 1.00 85.12 84 HIS A N 1
ATOM 682 C CA . HIS A 1 84 ? -2.465 8.338 6.019 1.00 85.12 84 HIS A CA 1
ATOM 683 C C . HIS A 1 84 ? -1.818 6.955 5.862 1.00 85.12 84 HIS A C 1
ATOM 685 O O . HIS A 1 84 ? -1.657 6.472 4.746 1.00 85.12 84 HIS A O 1
ATOM 691 N N . ALA A 1 85 ? -1.540 6.263 6.971 1.00 88.50 85 ALA A N 1
ATOM 692 C CA . ALA A 1 85 ? -0.902 4.948 6.939 1.00 88.50 85 ALA A CA 1
ATOM 693 C C . ALA A 1 85 ? -1.771 3.867 6.270 1.00 88.50 85 ALA A C 1
ATOM 695 O O . ALA A 1 85 ? -1.254 2.993 5.574 1.00 88.50 85 ALA A O 1
ATOM 696 N N . LYS A 1 86 ? -3.096 3.918 6.464 1.00 86.12 86 LYS A N 1
ATOM 697 C CA . LYS A 1 86 ? -4.044 3.013 5.794 1.00 86.12 86 LYS A CA 1
ATOM 698 C C . LYS A 1 86 ? -4.112 3.285 4.291 1.00 86.12 86 LYS A C 1
ATOM 700 O O . LYS A 1 86 ? -4.108 2.339 3.503 1.00 86.12 86 LYS A O 1
ATOM 705 N N . ASN A 1 87 ? -4.127 4.558 3.901 1.00 77.75 87 ASN A N 1
ATOM 706 C CA . ASN A 1 87 ? -4.108 4.953 2.497 1.00 77.75 87 ASN A CA 1
ATOM 707 C C . ASN A 1 87 ? -2.800 4.562 1.812 1.00 77.75 87 ASN A C 1
ATOM 709 O O . ASN A 1 87 ? -2.869 4.050 0.708 1.00 77.75 87 ASN A O 1
ATOM 713 N N . GLU A 1 88 ? -1.643 4.657 2.467 1.00 73.06 88 GLU A N 1
ATOM 714 C CA . GLU A 1 88 ? -0.360 4.245 1.872 1.00 73.06 88 GLU A CA 1
ATOM 715 C C . GLU A 1 88 ? -0.337 2.753 1.472 1.00 73.06 88 GLU A C 1
ATOM 717 O O . GLU A 1 88 ? 0.283 2.370 0.480 1.00 73.06 88 GLU A O 1
ATOM 722 N N . VAL A 1 89 ? -1.038 1.889 2.218 1.00 68.75 89 VAL A N 1
ATOM 723 C CA . VAL A 1 89 ? -1.158 0.458 1.883 1.00 68.75 89 VAL A CA 1
ATOM 724 C C . VAL A 1 89 ? -2.225 0.193 0.820 1.00 68.75 89 VAL A C 1
ATOM 726 O O . VAL A 1 89 ? -2.051 -0.698 -0.015 1.00 68.75 89 VAL A O 1
ATOM 729 N N . ALA A 1 90 ? -3.337 0.929 0.854 1.00 60.59 90 ALA A N 1
ATOM 730 C CA . ALA A 1 90 ? -4.427 0.780 -0.112 1.00 60.59 90 ALA A CA 1
ATOM 731 C C . ALA A 1 90 ? -4.174 1.490 -1.441 1.00 60.59 90 ALA A C 1
ATOM 733 O O . ALA A 1 90 ? -4.748 1.115 -2.467 1.00 60.59 90 ALA A O 1
ATOM 734 N N . GLU A 1 91 ? -3.266 2.458 -1.454 1.00 57.06 91 GLU A N 1
ATOM 735 C CA . GLU A 1 91 ? -2.562 2.921 -2.634 1.00 57.06 91 GLU A CA 1
ATOM 736 C C . GLU A 1 91 ? -1.739 1.750 -3.162 1.00 57.06 91 GLU A C 1
ATOM 738 O O . GLU A 1 91 ? -0.545 1.566 -2.921 1.00 57.06 91 GLU A O 1
ATOM 743 N N . THR A 1 92 ? -2.427 0.898 -3.915 1.00 51.41 92 THR A N 1
ATOM 744 C CA . THR A 1 92 ? -1.779 -0.100 -4.743 1.00 51.41 92 THR A CA 1
ATOM 745 C C . THR A 1 92 ? -0.818 0.687 -5.615 1.00 51.41 92 THR A C 1
ATOM 747 O O . THR A 1 92 ? -1.251 1.574 -6.343 1.00 51.41 92 THR A O 1
ATOM 750 N N . LYS A 1 93 ? 0.484 0.418 -5.507 1.00 56.78 93 LYS A N 1
ATOM 751 C CA . LYS A 1 93 ? 1.523 1.028 -6.341 1.00 56.78 93 LYS A CA 1
ATOM 752 C C . LYS A 1 93 ? 1.235 0.703 -7.810 1.00 56.78 93 LYS A C 1
ATOM 754 O O . LYS A 1 93 ? 1.762 -0.290 -8.325 1.00 56.78 93 LYS A O 1
ATOM 759 N N . ILE A 1 94 ? 0.371 1.507 -8.443 1.00 62.28 94 ILE A N 1
ATOM 760 C CA . ILE A 1 94 ? -0.317 1.222 -9.715 1.00 62.28 94 ILE A CA 1
ATOM 761 C C . ILE A 1 94 ? 0.695 0.864 -10.786 1.00 62.28 94 ILE A C 1
ATOM 763 O O . ILE A 1 94 ? 0.464 -0.059 -11.550 1.00 62.28 94 ILE A O 1
ATOM 767 N N . PHE A 1 95 ? 1.847 1.533 -10.771 1.00 76.19 95 PHE A N 1
ATOM 768 C CA . PHE A 1 95 ? 2.880 1.369 -11.778 1.00 76.19 95 PHE A CA 1
ATOM 769 C C . PHE A 1 95 ? 4.029 0.451 -11.355 1.00 76.19 95 PHE A C 1
ATOM 771 O O . PHE A 1 95 ? 5.106 0.530 -11.942 1.00 76.19 95 PHE A O 1
ATOM 778 N N . THR A 1 96 ? 3.884 -0.408 -10.338 1.00 79.00 96 THR A N 1
ATOM 779 C CA . THR A 1 96 ? 4.979 -1.329 -9.960 1.00 79.00 96 THR A CA 1
ATOM 780 C C . THR A 1 96 ? 5.303 -2.294 -11.090 1.00 79.00 96 THR A C 1
ATOM 782 O O . THR A 1 96 ? 6.477 -2.478 -11.424 1.00 79.00 96 THR A O 1
ATOM 785 N N . ILE A 1 97 ? 4.269 -2.890 -11.686 1.00 81.75 97 ILE A N 1
ATOM 786 C CA . ILE A 1 97 ? 4.413 -3.838 -12.793 1.00 81.75 97 ILE A CA 1
ATOM 787 C C . ILE A 1 97 ? 4.911 -3.086 -14.026 1.00 81.75 97 ILE A C 1
ATOM 789 O O . ILE A 1 97 ? 5.886 -3.492 -14.651 1.00 81.75 97 ILE A O 1
ATOM 793 N N . GLU A 1 98 ? 4.308 -1.945 -14.333 1.00 88.50 98 GLU A N 1
ATOM 794 C CA . GLU A 1 98 ? 4.653 -1.087 -15.459 1.00 88.50 98 GLU A CA 1
ATOM 795 C C . GLU A 1 98 ? 6.104 -0.631 -15.371 1.00 88.50 98 GLU A C 1
ATOM 797 O O . GLU A 1 98 ? 6.831 -0.751 -16.351 1.00 88.50 98 GLU A O 1
ATOM 802 N N . SER A 1 99 ? 6.561 -0.211 -14.191 1.00 88.88 99 SER A N 1
ATOM 803 C CA . SER A 1 99 ? 7.951 0.175 -13.951 1.00 88.88 99 SER A CA 1
ATOM 804 C C . SER A 1 99 ? 8.910 -1.001 -14.143 1.00 88.88 99 SER A C 1
ATOM 806 O O . SER A 1 99 ? 9.975 -0.825 -14.722 1.00 88.88 99 SER A O 1
ATOM 808 N N . GLN A 1 100 ? 8.552 -2.215 -13.707 1.00 88.81 100 GLN A N 1
ATOM 809 C CA . GLN A 1 100 ? 9.366 -3.415 -13.958 1.00 88.81 100 GLN A CA 1
ATOM 810 C C . GLN A 1 100 ? 9.416 -3.786 -15.447 1.00 88.81 100 GLN A C 1
ATOM 812 O O . GLN A 1 100 ? 10.449 -4.242 -15.940 1.00 88.81 100 GLN A O 1
ATOM 817 N N . VAL A 1 101 ? 8.309 -3.612 -16.172 1.00 92.00 101 VAL A N 1
ATOM 818 C CA . VAL A 1 101 ? 8.260 -3.864 -17.617 1.00 92.00 101 VAL A CA 1
ATOM 819 C C . VAL A 1 101 ? 9.086 -2.820 -18.367 1.00 92.00 101 VAL A C 1
ATOM 821 O O . VAL A 1 101 ? 9.893 -3.204 -19.212 1.00 92.00 101 VAL A O 1
ATOM 824 N N . ILE A 1 102 ? 8.957 -1.535 -18.023 1.00 94.75 102 ILE A N 1
ATOM 825 C CA . ILE A 1 102 ? 9.759 -0.442 -18.593 1.00 94.75 102 ILE A CA 1
ATOM 826 C C . ILE A 1 102 ? 11.250 -0.703 -18.354 1.00 94.75 102 ILE A C 1
ATOM 828 O O . ILE A 1 102 ? 12.020 -0.655 -19.310 1.00 94.75 102 ILE A O 1
ATOM 832 N N . ASP A 1 103 ? 11.639 -1.060 -17.127 1.00 95.06 103 ASP A N 1
ATOM 833 C CA . ASP A 1 103 ? 13.019 -1.404 -16.751 1.00 95.06 103 ASP A CA 1
ATOM 834 C C . ASP A 1 103 ? 13.592 -2.552 -17.605 1.00 95.06 103 ASP A C 1
ATOM 836 O O . ASP A 1 103 ? 14.663 -2.454 -18.210 1.00 95.06 103 ASP A O 1
ATOM 840 N N . ARG A 1 104 ? 12.820 -3.632 -17.772 1.00 95.44 104 ARG A N 1
ATOM 841 C CA . ARG A 1 104 ? 13.213 -4.751 -18.640 1.00 95.44 104 ARG A CA 1
ATOM 842 C C . ARG A 1 104 ? 13.355 -4.320 -20.100 1.00 95.44 104 ARG A C 1
ATOM 844 O O . ARG A 1 104 ? 14.279 -4.753 -20.786 1.00 95.44 104 ARG A O 1
ATOM 851 N N . MET A 1 105 ? 12.435 -3.498 -20.597 1.00 95.25 105 MET A N 1
ATOM 852 C CA . MET A 1 105 ? 12.429 -3.053 -21.991 1.00 95.25 105 MET A CA 1
ATOM 853 C C . MET A 1 105 ? 13.584 -2.095 -22.299 1.00 95.25 105 MET A C 1
ATOM 855 O O . MET A 1 105 ? 14.197 -2.237 -23.359 1.00 95.25 105 MET A O 1
ATOM 859 N N . ILE A 1 106 ? 13.936 -1.182 -21.386 1.00 93.56 106 ILE A N 1
ATOM 860 C CA . ILE A 1 106 ? 15.127 -0.335 -21.547 1.00 93.56 106 ILE A CA 1
ATOM 861 C C . ILE A 1 106 ? 16.416 -1.153 -21.418 1.00 93.56 106 ILE A C 1
ATOM 863 O O . ILE A 1 106 ? 17.351 -0.940 -22.188 1.00 93.56 106 ILE A O 1
ATOM 867 N N . GLY A 1 107 ? 16.447 -2.171 -20.552 1.00 92.06 107 GLY A N 1
ATOM 868 C CA . GLY A 1 107 ? 17.550 -3.130 -20.498 1.00 92.06 107 GLY A CA 1
ATOM 869 C C . GLY A 1 107 ? 17.738 -3.896 -21.813 1.00 92.06 107 GLY A C 1
ATOM 870 O O . GLY A 1 107 ? 18.860 -4.012 -22.311 1.00 92.06 107 GLY A O 1
ATOM 871 N N . ASN A 1 108 ? 16.639 -4.346 -22.425 1.00 90.44 108 ASN A N 1
ATOM 872 C CA . ASN A 1 108 ? 16.664 -4.978 -23.742 1.00 90.44 108 ASN A CA 1
ATOM 873 C C . ASN A 1 108 ? 17.149 -4.008 -24.825 1.00 90.44 108 ASN A C 1
ATOM 875 O O . ASN A 1 108 ? 17.973 -4.403 -25.646 1.00 90.44 108 ASN A O 1
ATOM 879 N N . LEU A 1 109 ? 16.696 -2.751 -24.815 1.00 89.00 109 LEU A N 1
ATOM 880 C CA . LEU A 1 109 ? 17.172 -1.723 -25.743 1.00 89.00 109 LEU A CA 1
ATOM 881 C C . LEU A 1 109 ? 18.696 -1.569 -25.655 1.00 89.00 109 LEU A C 1
ATOM 883 O O . LEU A 1 109 ? 19.380 -1.695 -26.666 1.00 89.00 109 LEU A O 1
ATOM 887 N N . VAL A 1 110 ? 19.230 -1.396 -24.445 1.00 89.69 110 VAL A N 1
ATOM 888 C CA . VAL A 1 110 ? 20.676 -1.273 -24.198 1.00 89.69 110 VAL A CA 1
ATOM 889 C C . VAL A 1 110 ? 21.433 -2.493 -24.727 1.00 89.69 110 VAL A C 1
ATOM 891 O O . VAL A 1 110 ? 22.460 -2.338 -25.383 1.00 89.69 110 VAL A O 1
ATOM 894 N N . SER A 1 111 ? 20.899 -3.703 -24.529 1.00 88.56 111 SER A N 1
ATOM 895 C CA . SER A 1 111 ? 21.523 -4.926 -25.051 1.00 88.56 111 SER A CA 1
ATOM 896 C C . SER A 1 111 ? 21.617 -4.951 -26.583 1.00 88.56 111 SER A C 1
ATOM 898 O O . SER A 1 111 ? 22.601 -5.457 -27.116 1.00 88.56 111 SER A O 1
ATOM 900 N N . GLN A 1 112 ? 20.642 -4.371 -27.302 1.00 85.44 112 GLN A N 1
ATOM 901 C CA . GLN A 1 112 ? 20.695 -4.279 -28.767 1.00 85.44 112 GLN A CA 1
ATOM 902 C C . GLN A 1 112 ? 21.766 -3.291 -29.241 1.00 85.44 112 GLN A C 1
ATOM 904 O O . GLN A 1 112 ? 22.385 -3.525 -30.274 1.00 85.44 112 GLN A O 1
ATOM 909 N N . PHE A 1 113 ? 22.011 -2.222 -28.476 1.00 81.69 113 PHE A N 1
ATOM 910 C CA . PHE A 1 113 ? 23.074 -1.251 -28.753 1.00 81.69 113 PHE A CA 1
ATOM 911 C C . PHE A 1 113 ? 24.473 -1.808 -28.457 1.00 81.69 113 PHE A C 1
ATOM 913 O O . PHE A 1 113 ? 25.418 -1.517 -29.180 1.00 81.69 113 PHE A O 1
ATOM 920 N N . GLN A 1 114 ? 24.610 -2.630 -27.414 1.00 83.31 114 GLN A N 1
ATOM 921 C CA . GLN A 1 114 ? 25.895 -3.209 -27.008 1.00 83.31 114 GLN A CA 1
ATOM 922 C C . GLN A 1 114 ? 26.292 -4.459 -27.804 1.00 83.31 114 GLN A C 1
ATOM 924 O O . GLN A 1 114 ? 27.455 -4.861 -27.774 1.00 83.31 114 GLN A O 1
ATOM 929 N N . ASN A 1 115 ? 25.352 -5.101 -28.503 1.00 74.94 115 ASN A N 1
ATOM 930 C CA . ASN A 1 115 ? 25.649 -6.278 -29.308 1.00 74.94 115 ASN A CA 1
ATOM 931 C C . ASN A 1 115 ? 26.379 -5.857 -30.597 1.00 74.94 115 ASN A C 1
ATOM 933 O O . ASN A 1 115 ? 25.756 -5.487 -31.587 1.00 74.94 115 ASN A O 1
ATOM 937 N N . THR A 1 116 ? 27.711 -5.895 -30.584 1.00 63.28 116 THR A N 1
ATOM 938 C CA . THR A 1 116 ? 28.582 -5.472 -31.700 1.00 63.28 116 THR A CA 1
ATOM 939 C C . THR A 1 116 ? 29.163 -6.648 -32.505 1.00 63.28 116 THR A C 1
ATOM 941 O O . THR A 1 116 ? 30.130 -6.490 -33.247 1.00 63.28 116 THR A O 1
ATOM 944 N N . GLY A 1 117 ? 28.576 -7.847 -32.384 1.00 60.56 117 GLY A N 1
ATOM 945 C CA . GLY A 1 117 ? 28.997 -9.047 -33.120 1.00 60.56 117 GLY A CA 1
ATOM 946 C C . GLY A 1 117 ? 28.616 -9.066 -34.612 1.00 60.56 117 GLY A C 1
ATOM 947 O O . GLY A 1 117 ? 27.971 -8.156 -35.133 1.00 60.56 117 GLY A O 1
ATOM 948 N N . ALA A 1 118 ? 28.996 -10.143 -35.316 1.00 48.78 118 ALA A N 1
ATOM 949 C CA . ALA A 1 118 ? 28.700 -10.342 -36.739 1.00 48.78 118 ALA A CA 1
ATOM 950 C C . ALA A 1 118 ? 27.183 -10.269 -37.019 1.00 48.78 118 ALA A C 1
ATOM 952 O O . ALA A 1 118 ? 26.423 -11.132 -36.589 1.00 48.78 118 ALA A O 1
ATOM 953 N N . GLY A 1 119 ? 26.752 -9.227 -37.740 1.00 59.00 119 GLY A N 1
ATOM 954 C CA . GLY A 1 119 ? 25.332 -8.919 -37.968 1.00 59.00 119 GLY A CA 1
ATOM 955 C C . GLY A 1 119 ? 24.920 -7.479 -37.643 1.00 59.00 119 GLY A C 1
ATOM 956 O O . GLY A 1 119 ? 23.750 -7.246 -37.361 1.00 59.00 119 GLY A O 1
ATOM 957 N N . ILE A 1 120 ? 25.849 -6.517 -37.707 1.00 56.94 120 ILE A N 1
ATOM 958 C CA . ILE A 1 120 ? 25.679 -5.112 -37.281 1.00 56.94 120 ILE A CA 1
ATOM 959 C C . ILE A 1 120 ? 24.409 -4.450 -37.853 1.00 56.94 120 ILE A C 1
ATOM 961 O O . ILE A 1 120 ? 23.689 -3.748 -37.142 1.00 56.94 120 ILE A O 1
ATOM 965 N N . TYR A 1 121 ? 24.059 -4.765 -39.104 1.00 60.16 121 TYR A N 1
ATOM 966 C CA . TYR A 1 121 ? 22.817 -4.317 -39.744 1.00 60.16 121 TYR A CA 1
ATOM 967 C C . TYR A 1 121 ? 21.546 -4.737 -38.969 1.00 60.16 121 TYR A C 1
ATOM 969 O O . TYR A 1 121 ? 20.631 -3.934 -38.772 1.00 60.16 121 TYR A O 1
ATOM 977 N N . TYR A 1 122 ? 21.487 -5.985 -38.492 1.00 66.31 122 TYR A N 1
ATOM 978 C CA . TYR A 1 122 ? 20.345 -6.492 -37.727 1.00 66.31 122 TYR A CA 1
ATOM 979 C C . TYR A 1 122 ? 20.253 -5.833 -36.350 1.00 66.31 122 TYR A C 1
ATOM 981 O O . TYR A 1 122 ? 19.149 -5.633 -35.847 1.00 66.31 122 TYR A O 1
ATOM 989 N N . ASN A 1 123 ? 21.384 -5.436 -35.767 1.00 71.94 123 ASN A N 1
ATOM 990 C CA . ASN A 1 123 ? 21.428 -4.855 -34.426 1.00 71.94 123 ASN A CA 1
ATOM 991 C C . ASN A 1 123 ? 20.808 -3.456 -34.404 1.00 71.94 123 ASN A C 1
ATOM 993 O O . ASN A 1 123 ? 19.976 -3.186 -33.542 1.00 71.94 123 ASN A O 1
ATOM 997 N N . ARG A 1 124 ? 21.087 -2.605 -35.404 1.00 77.12 124 ARG A N 1
ATOM 998 C CA . ARG A 1 124 ? 20.443 -1.281 -35.515 1.00 77.12 124 ARG A CA 1
ATOM 999 C C . ARG A 1 124 ? 18.937 -1.394 -35.780 1.00 77.12 124 ARG A C 1
ATOM 1001 O O . ARG A 1 124 ? 18.147 -0.677 -35.167 1.00 77.12 124 ARG A O 1
ATOM 1008 N N . GLN A 1 125 ? 18.516 -2.333 -36.631 1.00 76.31 125 GLN A N 1
ATOM 1009 C CA . GLN A 1 125 ? 17.090 -2.586 -36.865 1.00 76.31 125 GLN A CA 1
ATOM 1010 C C . GLN A 1 125 ? 16.385 -3.102 -35.595 1.00 76.31 125 GLN A C 1
ATOM 1012 O O . GLN A 1 125 ? 15.272 -2.674 -35.284 1.00 76.31 125 GLN A O 1
ATOM 1017 N N . ASN A 1 126 ? 17.018 -4.006 -34.845 1.00 81.12 126 ASN A N 1
ATOM 1018 C CA . ASN A 1 126 ? 16.476 -4.529 -33.591 1.00 81.12 126 ASN A CA 1
ATOM 1019 C C . ASN A 1 126 ? 16.440 -3.459 -32.498 1.00 81.12 126 ASN A C 1
ATOM 1021 O O . ASN A 1 126 ? 15.431 -3.342 -31.808 1.00 81.12 126 ASN A O 1
ATOM 1025 N N . ALA A 1 127 ? 17.482 -2.634 -32.393 1.00 83.06 127 ALA A N 1
ATOM 1026 C CA . ALA A 1 127 ? 17.532 -1.481 -31.504 1.00 83.06 127 ALA A CA 1
ATOM 1027 C C . ALA A 1 127 ? 16.373 -0.514 -31.781 1.00 83.06 127 ALA A C 1
ATOM 1029 O O . ALA A 1 127 ? 15.646 -0.144 -30.859 1.00 83.06 127 ALA A O 1
ATOM 1030 N N . TYR A 1 128 ? 16.123 -0.190 -33.054 1.00 80.62 128 TYR A N 1
ATOM 1031 C CA . TYR A 1 128 ? 14.977 0.628 -33.448 1.00 80.62 128 TYR A CA 1
ATOM 1032 C C . TYR A 1 128 ? 13.637 -0.016 -33.057 1.00 80.62 128 TYR A C 1
ATOM 1034 O O . TYR A 1 128 ? 12.783 0.633 -32.456 1.00 80.62 128 TYR A O 1
ATOM 1042 N N . LYS A 1 129 ? 13.456 -1.318 -33.318 1.00 83.06 129 LYS A N 1
ATOM 1043 C CA . LYS A 1 129 ? 12.240 -2.051 -32.920 1.00 83.06 129 LYS A CA 1
ATOM 1044 C C . LYS A 1 129 ? 12.036 -2.053 -31.403 1.00 83.06 129 LYS A C 1
ATOM 1046 O O . LYS A 1 129 ? 10.914 -1.829 -30.941 1.00 83.06 129 LYS A O 1
ATOM 1051 N N . SER A 1 130 ? 13.094 -2.282 -30.625 1.00 87.75 130 SER A N 1
ATOM 1052 C CA . SER A 1 130 ? 13.060 -2.221 -29.160 1.00 87.75 130 SER A CA 1
ATOM 1053 C C . SER A 1 130 ? 12.704 -0.820 -28.668 1.00 87.75 130 SER A C 1
ATOM 1055 O O . SER A 1 130 ? 11.871 -0.691 -27.772 1.00 87.75 130 SER A O 1
ATOM 1057 N N . PHE A 1 131 ? 13.253 0.218 -29.299 1.00 88.00 131 PHE A N 1
ATOM 1058 C CA . PHE A 1 131 ? 12.940 1.611 -28.996 1.00 88.00 131 PHE A CA 1
ATOM 1059 C C . PHE A 1 131 ? 11.458 1.927 -29.243 1.00 88.00 131 PHE A C 1
ATOM 1061 O O . PHE A 1 131 ? 10.765 2.402 -28.341 1.00 88.00 131 PHE A O 1
ATOM 1068 N N . CYS A 1 132 ? 10.935 1.597 -30.430 1.00 84.44 132 CYS A N 1
ATOM 1069 C CA . CYS A 1 132 ? 9.522 1.791 -30.761 1.00 84.44 132 CYS A CA 1
ATOM 1070 C C . CYS A 1 132 ? 8.601 1.032 -29.800 1.00 84.44 132 CYS A C 1
ATOM 1072 O O . CYS A 1 132 ? 7.583 1.574 -29.367 1.00 84.44 132 CYS A O 1
ATOM 1074 N N . SER A 1 133 ? 8.974 -0.198 -29.435 1.00 89.81 133 SER A N 1
ATOM 1075 C CA . SER A 1 133 ? 8.208 -1.021 -28.495 1.00 89.81 133 SER A CA 1
ATOM 1076 C C . SER A 1 133 ? 8.152 -0.378 -27.108 1.00 89.81 133 SER A C 1
ATOM 1078 O O . SER A 1 133 ? 7.071 -0.266 -26.535 1.00 89.81 133 SER A O 1
ATOM 1080 N N . LEU A 1 134 ? 9.290 0.094 -26.585 1.00 93.94 134 LEU A N 1
ATOM 1081 C CA . LEU A 1 134 ? 9.370 0.785 -25.293 1.00 93.94 134 LEU A CA 1
ATOM 1082 C C . LEU A 1 134 ? 8.526 2.066 -25.291 1.00 93.94 134 LEU A C 1
ATOM 1084 O O . LEU A 1 134 ? 7.694 2.259 -24.407 1.00 93.94 134 LEU A O 1
ATOM 1088 N N . LYS A 1 135 ? 8.683 2.907 -26.319 1.00 92.19 135 LYS A N 1
ATOM 1089 C CA . LYS A 1 135 ? 7.917 4.152 -26.480 1.00 92.19 135 LYS A CA 1
ATOM 1090 C C . LYS A 1 135 ? 6.412 3.885 -26.550 1.00 92.19 135 LYS A C 1
ATOM 1092 O O . LYS A 1 135 ? 5.634 4.563 -25.882 1.00 92.19 135 LYS A O 1
ATOM 1097 N N . SER A 1 136 ? 5.997 2.880 -27.323 1.00 91.81 136 SER A N 1
ATOM 1098 C CA . SER A 1 136 ? 4.591 2.478 -27.435 1.00 91.81 136 SER A CA 1
ATOM 1099 C C . SER A 1 136 ? 4.036 1.955 -26.111 1.00 91.81 136 SER A C 1
ATOM 1101 O O . SER A 1 136 ? 2.908 2.299 -25.762 1.00 91.81 136 SER A O 1
ATOM 1103 N N . TYR A 1 137 ? 4.822 1.182 -25.356 1.00 94.62 137 TYR A N 1
ATOM 1104 C CA . TYR A 1 137 ? 4.422 0.704 -24.036 1.00 94.62 137 TYR A CA 1
ATOM 1105 C C . TYR A 1 137 ? 4.198 1.866 -23.062 1.00 94.62 137 TYR A C 1
ATOM 1107 O O . TYR A 1 137 ? 3.129 1.952 -22.465 1.00 94.62 137 TYR A O 1
ATOM 1115 N N . ILE A 1 138 ? 5.148 2.803 -22.962 1.00 93.88 138 ILE A N 1
ATOM 1116 C CA . ILE A 1 138 ? 5.041 3.977 -22.077 1.00 93.88 138 ILE A CA 1
ATOM 1117 C C . ILE A 1 138 ? 3.824 4.839 -22.447 1.00 93.88 138 ILE A C 1
ATOM 1119 O O . ILE A 1 138 ? 3.069 5.249 -21.567 1.00 93.88 138 ILE A O 1
ATOM 1123 N N . LEU A 1 139 ? 3.568 5.056 -23.743 1.00 92.12 139 LEU A N 1
ATOM 1124 C CA . LEU A 1 139 ? 2.359 5.748 -24.212 1.00 92.12 139 LEU A CA 1
ATOM 1125 C C . LEU A 1 139 ? 1.073 5.002 -23.829 1.00 92.12 139 LEU A C 1
ATOM 1127 O O . LEU A 1 139 ? 0.093 5.631 -23.436 1.00 92.12 139 LEU A O 1
ATOM 1131 N N . GLY A 1 140 ? 1.077 3.670 -23.921 1.00 89.88 140 GLY A N 1
ATOM 1132 C CA . GLY A 1 140 ? -0.044 2.831 -23.505 1.00 89.88 140 GLY A CA 1
ATOM 1133 C C . GLY A 1 140 ? -0.301 2.878 -21.998 1.00 89.88 140 GLY A C 1
ATOM 1134 O O . GLY A 1 140 ? -1.457 2.880 -21.584 1.00 89.88 140 GLY A O 1
ATOM 1135 N N . VAL A 1 141 ? 0.754 2.957 -21.180 1.00 88.06 141 VAL A N 1
ATOM 1136 C CA . VAL A 1 141 ? 0.646 3.174 -19.728 1.00 88.06 141 VAL A CA 1
ATOM 1137 C C . VAL A 1 141 ? 0.070 4.560 -19.446 1.00 88.06 141 VAL A C 1
ATOM 1139 O O . VAL A 1 141 ? -0.915 4.669 -18.724 1.00 88.06 141 VAL A O 1
ATOM 1142 N N . LYS A 1 142 ? 0.597 5.602 -20.098 1.00 87.56 142 LYS A N 1
ATOM 1143 C CA . LYS A 1 142 ? 0.099 6.978 -19.973 1.00 87.56 142 LYS A CA 1
ATOM 1144 C C . LYS A 1 142 ? -1.382 7.103 -20.335 1.00 87.56 142 LYS A C 1
ATOM 1146 O O . LYS A 1 142 ? -2.120 7.792 -19.645 1.00 87.56 142 LYS A O 1
ATOM 1151 N N . ALA A 1 143 ? -1.838 6.430 -21.392 1.00 85.38 143 ALA A N 1
ATOM 1152 C CA . ALA A 1 143 ? -3.242 6.461 -21.809 1.00 85.38 143 ALA A CA 1
ATOM 1153 C C . ALA A 1 143 ? -4.204 5.844 -20.776 1.00 85.38 143 ALA A C 1
ATOM 1155 O O . ALA A 1 143 ? -5.401 6.119 -20.820 1.00 85.38 143 ALA A O 1
ATOM 1156 N N . LYS A 1 144 ? -3.691 5.010 -19.863 1.00 77.12 144 LYS A N 1
ATOM 1157 C CA . LYS A 1 144 ? -4.450 4.411 -18.758 1.00 77.12 144 LYS A CA 1
ATOM 1158 C C . LYS A 1 144 ? -4.394 5.246 -17.478 1.00 77.12 144 LYS A C 1
ATOM 1160 O O . LYS A 1 144 ? -5.137 4.941 -16.549 1.00 77.12 144 LYS A O 1
ATOM 1165 N N . CYS A 1 145 ? -3.534 6.267 -17.410 1.00 73.94 145 CYS A N 1
ATOM 1166 C CA . CYS A 1 145 ? -3.457 7.154 -16.255 1.00 73.94 145 CYS A CA 1
ATOM 1167 C C . CYS A 1 145 ? -4.752 7.971 -16.138 1.00 73.94 145 CYS A C 1
ATOM 1169 O O . CYS A 1 145 ? -5.152 8.624 -17.107 1.00 73.94 145 CYS A O 1
ATOM 1171 N N . PRO A 1 146 ? -5.407 7.981 -14.967 1.00 60.97 146 PRO A N 1
ATOM 1172 C CA . PRO A 1 146 ? -6.571 8.829 -14.748 1.00 60.97 146 PRO A CA 1
ATOM 1173 C C . PRO A 1 146 ? -6.174 10.302 -14.835 1.00 60.97 146 PRO A C 1
ATOM 1175 O O . PRO A 1 146 ? -5.098 10.691 -14.382 1.00 60.97 146 PRO A O 1
ATOM 1178 N N . THR A 1 147 ? -7.054 11.140 -15.388 1.00 52.62 147 THR A N 1
ATOM 1179 C CA . THR A 1 147 ? -6.802 12.571 -15.657 1.00 52.62 147 THR A CA 1
ATOM 1180 C C . THR A 1 147 ? -6.459 13.404 -14.416 1.00 52.62 147 THR A C 1
ATOM 1182 O O . THR A 1 147 ? -6.065 14.556 -14.547 1.00 52.62 147 THR A O 1
ATOM 1185 N N . THR A 1 148 ? -6.613 12.838 -13.218 1.00 49.00 148 THR A N 1
ATOM 1186 C CA . THR A 1 148 ? -6.300 13.451 -11.921 1.00 49.00 148 THR A CA 1
ATOM 1187 C C . THR A 1 148 ? -4.917 13.077 -11.369 1.00 49.00 148 THR A C 1
ATOM 1189 O O . THR A 1 148 ? -4.484 13.695 -10.401 1.00 49.00 148 THR A O 1
ATOM 1192 N N . SER A 1 149 ? -4.199 12.104 -11.953 1.00 58.19 149 SER A N 1
ATOM 1193 C CA . SER A 1 149 ? -2.819 11.762 -11.562 1.00 58.19 149 SER A CA 1
ATOM 1194 C C . SER A 1 149 ? -1.819 12.585 -12.381 1.00 58.19 149 SER A C 1
ATOM 1196 O O . SER A 1 149 ? -1.351 12.156 -13.443 1.00 58.19 149 SER A O 1
ATOM 1198 N N . ASN A 1 150 ? -1.528 13.798 -11.902 1.00 67.50 150 ASN A N 1
ATOM 1199 C CA . ASN A 1 150 ? -0.586 14.697 -12.567 1.00 67.50 150 ASN A CA 1
ATOM 1200 C C . ASN A 1 150 ? 0.847 14.133 -12.518 1.00 67.50 150 ASN A C 1
ATOM 1202 O O . ASN A 1 150 ? 1.497 14.019 -13.553 1.00 67.50 150 ASN A O 1
ATOM 1206 N N . ASP A 1 151 ? 1.279 13.642 -11.355 1.00 78.56 151 ASP A N 1
ATOM 1207 C CA . ASP A 1 151 ? 2.665 13.222 -11.116 1.00 78.56 151 ASP A CA 1
ATOM 1208 C C . ASP A 1 151 ? 3.098 12.029 -11.986 1.00 78.56 151 ASP A C 1
ATOM 1210 O O . ASP A 1 151 ? 4.156 12.059 -12.614 1.00 78.56 151 ASP A O 1
ATOM 1214 N N . ALA A 1 152 ? 2.261 10.987 -12.106 1.00 84.31 152 ALA A N 1
ATOM 1215 C CA . ALA A 1 152 ? 2.568 9.844 -12.973 1.00 84.31 152 ALA A CA 1
ATOM 1216 C C . ALA A 1 152 ? 2.631 10.261 -14.447 1.00 84.31 152 ALA A C 1
ATOM 1218 O O . ALA A 1 152 ? 3.486 9.800 -15.204 1.00 84.31 152 ALA A O 1
ATOM 1219 N N . THR A 1 153 ? 1.719 11.142 -14.859 1.00 87.12 153 THR A N 1
ATOM 1220 C CA . THR A 1 153 ? 1.646 11.637 -16.235 1.00 87.12 153 THR A CA 1
ATOM 1221 C C . THR A 1 153 ? 2.867 12.487 -16.583 1.00 87.12 153 THR A C 1
ATOM 1223 O O . THR A 1 153 ? 3.413 12.334 -17.677 1.00 87.12 153 THR A O 1
ATOM 1226 N N . GLU A 1 154 ? 3.330 13.334 -15.661 1.00 89.56 154 GLU A N 1
ATOM 1227 C CA . GLU A 1 154 ? 4.561 14.118 -15.795 1.00 89.56 154 GLU A CA 1
ATOM 1228 C C . GLU A 1 154 ? 5.793 13.219 -15.930 1.00 89.56 154 GLU A C 1
ATOM 1230 O O . GLU A 1 154 ? 6.560 13.383 -16.879 1.00 89.56 154 GLU A O 1
ATOM 1235 N N . ILE A 1 155 ? 5.935 12.202 -15.074 1.00 91.94 155 ILE A N 1
ATOM 1236 C CA . ILE A 1 155 ? 7.064 11.259 -15.141 1.00 91.94 155 ILE A CA 1
ATOM 1237 C C . ILE A 1 155 ? 7.066 10.488 -16.468 1.00 91.94 155 ILE A C 1
ATOM 1239 O O . ILE A 1 155 ? 8.109 10.333 -17.105 1.00 91.94 155 ILE A O 1
ATOM 1243 N N . LEU A 1 156 ? 5.903 10.006 -16.918 1.00 92.31 156 LEU A N 1
ATOM 1244 C CA . LEU A 1 156 ? 5.786 9.288 -18.191 1.00 92.31 156 LEU A CA 1
ATOM 1245 C C . LEU A 1 156 ? 6.070 10.206 -19.392 1.00 92.31 156 LEU A C 1
ATOM 1247 O O . LEU A 1 156 ? 6.659 9.748 -20.372 1.00 92.31 156 LEU A O 1
ATOM 1251 N N . ASN A 1 157 ? 5.693 11.488 -19.327 1.00 92.81 157 ASN A N 1
ATOM 1252 C CA . ASN A 1 157 ? 6.072 12.481 -20.337 1.00 92.81 157 ASN A CA 1
ATOM 1253 C C . ASN A 1 157 ? 7.584 12.692 -20.366 1.00 92.81 157 ASN A C 1
ATOM 1255 O O . ASN A 1 157 ? 8.177 12.621 -21.438 1.00 92.81 157 ASN A O 1
ATOM 1259 N N . GLU A 1 158 ? 8.208 12.857 -19.200 1.00 94.62 158 GLU A N 1
ATOM 1260 C CA . GLU A 1 158 ? 9.657 13.018 -19.089 1.00 94.62 158 GLU A CA 1
ATOM 1261 C C . GLU A 1 158 ? 10.404 11.805 -19.672 1.00 94.62 158 GLU A C 1
ATOM 1263 O O . GLU A 1 158 ? 11.364 11.966 -20.429 1.00 94.62 158 GLU A O 1
ATOM 1268 N N . MET A 1 159 ? 9.927 10.580 -19.411 1.00 94.94 159 MET A N 1
ATOM 1269 C CA . MET A 1 159 ? 10.466 9.368 -20.042 1.00 94.94 159 MET A CA 1
ATOM 1270 C C . MET A 1 159 ? 10.346 9.410 -21.576 1.00 94.94 159 MET A C 1
ATOM 1272 O O . MET A 1 159 ? 11.291 9.047 -22.280 1.00 94.94 159 MET A O 1
ATOM 1276 N N . ILE A 1 160 ? 9.197 9.837 -22.111 1.00 93.44 160 ILE A N 1
ATOM 1277 C CA . ILE A 1 160 ? 8.963 9.943 -23.561 1.00 93.44 160 ILE A CA 1
ATOM 1278 C C . ILE A 1 160 ? 9.880 10.995 -24.193 1.00 93.44 160 ILE A C 1
ATOM 1280 O O . ILE A 1 160 ? 10.429 10.746 -25.270 1.00 93.44 160 ILE A O 1
ATOM 1284 N N . ASP A 1 161 ? 10.057 12.142 -23.542 1.00 91.88 161 ASP A N 1
ATOM 1285 C CA . ASP A 1 161 ? 10.890 13.235 -24.041 1.00 91.88 161 ASP A CA 1
ATOM 1286 C C . ASP A 1 161 ? 12.368 12.833 -24.072 1.00 91.88 161 ASP A C 1
ATOM 1288 O O . ASP A 1 161 ? 13.009 12.970 -25.115 1.00 91.88 161 ASP A O 1
ATOM 1292 N N . LYS A 1 162 ? 12.878 12.189 -23.014 1.00 90.44 162 LYS A N 1
ATOM 1293 C CA . LYS A 1 162 ? 14.250 11.642 -22.992 1.00 90.44 162 LYS A CA 1
ATOM 1294 C C . LYS A 1 162 ? 14.473 10.580 -24.068 1.00 90.44 162 LYS A C 1
ATOM 1296 O O . LYS A 1 162 ? 15.506 10.571 -24.741 1.00 90.44 162 LYS A O 1
ATOM 1301 N N . LEU A 1 163 ? 13.489 9.706 -24.298 1.00 87.94 163 LEU A N 1
ATOM 1302 C CA . LEU A 1 163 ? 13.549 8.754 -25.410 1.00 87.94 163 LEU A CA 1
ATOM 1303 C C . LEU A 1 163 ? 13.580 9.485 -26.760 1.00 87.94 163 LEU A C 1
ATOM 1305 O O . LEU A 1 163 ? 14.370 9.125 -27.631 1.00 87.94 163 LEU A O 1
ATOM 1309 N N . ARG A 1 164 ? 12.779 10.537 -26.945 1.00 83.62 164 ARG A N 1
ATOM 1310 C CA . ARG A 1 164 ? 12.752 11.333 -28.182 1.00 83.62 164 ARG A CA 1
ATOM 1311 C C . ARG A 1 164 ? 14.065 12.079 -28.434 1.00 83.62 164 ARG A C 1
ATOM 1313 O O . ARG A 1 164 ? 14.491 12.165 -29.585 1.00 83.62 164 ARG A O 1
ATOM 1320 N N . GLU A 1 165 ? 14.708 12.609 -27.399 1.00 80.06 165 GLU A N 1
ATOM 1321 C CA . GLU A 1 165 ? 16.040 13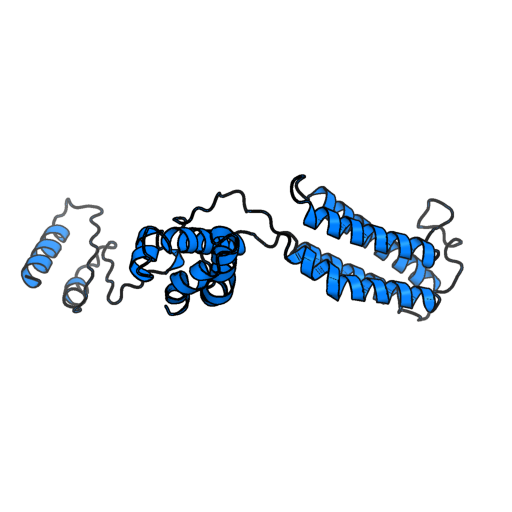.220 -27.506 1.00 80.06 165 GLU A CA 1
ATOM 1322 C C . GLU A 1 165 ? 17.067 12.199 -28.009 1.00 80.06 165 GLU A C 1
ATOM 1324 O O . GLU A 1 165 ? 17.802 12.473 -28.961 1.00 80.06 165 GLU A O 1
ATOM 1329 N N . SER A 1 166 ? 17.030 10.979 -27.471 1.00 73.62 166 SER A N 1
ATOM 1330 C CA . SER A 1 166 ? 17.909 9.887 -27.905 1.00 73.62 166 SER A CA 1
ATOM 1331 C C . SER A 1 166 ? 17.640 9.403 -29.329 1.00 73.62 166 SER A C 1
ATOM 1333 O O . SER A 1 166 ? 18.572 9.071 -30.055 1.00 73.62 166 SER A O 1
ATOM 1335 N N . GLU A 1 167 ? 16.378 9.433 -29.768 1.00 70.00 167 GLU A N 1
ATOM 1336 C CA . GLU A 1 167 ? 15.972 9.092 -31.135 1.00 70.00 167 GLU A CA 1
ATOM 1337 C C . GLU A 1 167 ? 16.621 10.029 -32.163 1.00 70.00 167 GLU A C 1
ATOM 1339 O O . GLU A 1 167 ? 16.988 9.599 -33.259 1.00 70.00 167 GLU A O 1
ATOM 1344 N N . ASN A 1 168 ? 16.784 11.308 -31.801 1.00 65.62 168 ASN A N 1
ATOM 1345 C CA . ASN A 1 168 ? 17.436 12.307 -32.645 1.00 65.62 168 ASN A CA 1
ATOM 1346 C C . ASN A 1 168 ? 18.970 12.189 -32.614 1.00 65.62 168 ASN A C 1
ATOM 1348 O O . ASN A 1 168 ? 19.600 12.420 -33.641 1.00 65.62 168 ASN A O 1
ATOM 1352 N N . LEU A 1 169 ? 19.559 11.825 -31.468 1.00 59.66 169 LEU A N 1
ATOM 1353 C CA . LEU A 1 169 ? 21.010 11.648 -31.306 1.00 59.66 169 LEU A CA 1
ATOM 1354 C C . LEU A 1 169 ? 21.526 10.367 -31.979 1.00 59.66 169 LEU A C 1
ATOM 1356 O O . LEU A 1 169 ? 22.571 10.391 -32.619 1.00 59.66 169 LEU A O 1
ATOM 1360 N N . ALA A 1 170 ? 20.767 9.272 -31.902 1.00 56.75 170 ALA A N 1
ATOM 1361 C CA . ALA A 1 170 ? 21.151 7.967 -32.444 1.00 56.75 170 ALA A CA 1
ATOM 1362 C C . ALA A 1 170 ? 20.810 7.765 -33.936 1.00 56.75 170 ALA A C 1
ATOM 1364 O O . ALA A 1 170 ? 20.781 6.633 -34.422 1.00 56.75 170 ALA A O 1
ATOM 1365 N N . ASN A 1 171 ? 20.463 8.840 -34.668 1.00 56.78 171 ASN A N 1
ATOM 1366 C CA . ASN A 1 171 ? 20.029 8.791 -36.076 1.00 56.78 171 ASN A CA 1
ATOM 1367 C C . ASN A 1 171 ? 19.077 7.611 -36.378 1.00 56.78 171 ASN A C 1
ATOM 1369 O O . ASN A 1 171 ? 19.144 6.978 -37.433 1.00 56.78 171 ASN A O 1
ATOM 1373 N N . LEU A 1 172 ? 18.188 7.293 -35.432 1.00 55.56 172 LEU A N 1
ATOM 1374 C CA . LEU A 1 172 ? 17.258 6.165 -35.525 1.00 55.56 172 LEU A CA 1
ATOM 1375 C C . LEU A 1 172 ? 16.114 6.452 -36.507 1.00 55.56 172 LEU A C 1
ATOM 1377 O O . LEU A 1 172 ? 15.349 5.555 -36.863 1.00 55.56 172 LEU A O 1
ATOM 1381 N N . LYS A 1 173 ? 15.997 7.705 -36.964 1.00 49.59 173 LYS A N 1
ATOM 1382 C CA . LYS A 1 173 ? 15.075 8.100 -38.021 1.00 49.59 173 LYS A CA 1
ATOM 1383 C C . LYS A 1 173 ? 15.516 7.498 -39.344 1.00 49.59 173 LYS A C 1
ATOM 1385 O O . LYS A 1 173 ? 16.377 8.017 -40.047 1.00 49.59 173 LYS A O 1
ATOM 1390 N N . SER A 1 174 ? 14.817 6.435 -39.704 1.00 47.31 174 SER A N 1
ATOM 1391 C CA . SER A 1 174 ? 14.552 6.131 -41.093 1.00 47.31 174 SER A CA 1
ATOM 1392 C C . SER A 1 174 ? 14.092 7.403 -41.833 1.00 47.31 174 SER A C 1
ATOM 1394 O O . SER A 1 174 ? 13.204 8.122 -41.369 1.00 47.31 174 SER A O 1
ATOM 1396 N N . THR A 1 175 ? 14.658 7.656 -43.012 1.00 44.44 175 THR A N 1
ATOM 1397 C CA . THR A 1 175 ? 14.183 8.723 -43.910 1.00 44.44 175 THR A CA 1
ATOM 1398 C C . THR A 1 175 ? 12.896 8.346 -44.666 1.00 44.44 175 THR A C 1
ATOM 1400 O O . THR A 1 175 ? 12.367 9.184 -45.385 1.00 44.44 175 THR A O 1
ATOM 1403 N N . ASN A 1 176 ? 12.352 7.132 -44.474 1.00 45.91 176 ASN A N 1
ATOM 1404 C CA . ASN A 1 176 ? 11.144 6.617 -45.135 1.00 45.91 176 ASN A CA 1
ATOM 1405 C C . ASN A 1 176 ? 10.352 5.621 -44.263 1.00 45.91 176 ASN A C 1
ATOM 1407 O O . ASN A 1 176 ? 10.889 4.679 -43.700 1.00 45.91 176 ASN A O 1
ATOM 1411 N N . SER A 1 177 ? 9.036 5.763 -44.211 1.00 47.06 177 SER A N 1
ATOM 1412 C CA . SER A 1 177 ? 8.069 5.091 -43.322 1.00 47.06 177 SER A CA 1
ATOM 1413 C C . SER A 1 177 ? 8.049 3.542 -43.265 1.00 47.06 177 SER A C 1
ATOM 1415 O O . SER A 1 177 ? 7.170 3.002 -42.597 1.00 47.06 177 SER A O 1
ATOM 1417 N N . ASP A 1 178 ? 8.950 2.815 -43.939 1.00 52.25 178 ASP A N 1
ATOM 1418 C CA . ASP A 1 178 ? 8.992 1.347 -43.968 1.00 52.25 178 ASP A CA 1
ATOM 1419 C C . ASP A 1 178 ? 10.107 0.761 -43.062 1.00 52.25 178 ASP A C 1
ATOM 1421 O O . ASP A 1 178 ? 11.292 0.827 -43.406 1.00 52.25 178 ASP A O 1
ATOM 1425 N N . PRO A 1 179 ? 9.761 0.140 -41.916 1.00 50.50 179 PRO A N 1
ATOM 1426 C CA . PRO A 1 179 ? 10.712 -0.518 -41.011 1.00 50.50 179 PRO A CA 1
ATOM 1427 C C . PRO A 1 179 ? 11.375 -1.794 -41.582 1.00 50.50 179 PRO A C 1
ATOM 1429 O O . PRO A 1 179 ? 12.199 -2.414 -40.894 1.00 50.50 179 PRO A O 1
ATOM 1432 N N . ASN A 1 180 ? 11.033 -2.206 -42.811 1.00 51.34 180 ASN A N 1
ATOM 1433 C CA . ASN A 1 180 ? 11.637 -3.340 -43.519 1.00 51.34 180 ASN A CA 1
ATOM 1434 C C . ASN A 1 180 ? 12.648 -2.945 -44.615 1.00 51.34 180 ASN A C 1
ATOM 1436 O O . ASN A 1 180 ? 13.250 -3.844 -45.212 1.00 51.34 180 ASN A O 1
ATOM 1440 N N . ASP A 1 181 ? 12.879 -1.653 -44.875 1.00 56.50 181 ASP A N 1
ATOM 1441 C CA . ASP A 1 181 ? 13.856 -1.221 -45.883 1.00 56.50 181 ASP A CA 1
ATOM 1442 C C . ASP A 1 181 ? 15.302 -1.464 -45.412 1.00 56.50 181 ASP A C 1
ATOM 1444 O O . ASP A 1 181 ? 15.831 -0.783 -44.526 1.00 56.50 181 ASP A O 1
ATOM 1448 N N . ARG A 1 182 ? 15.968 -2.436 -46.052 1.00 49.47 182 ARG A N 1
ATOM 1449 C CA . ARG A 1 182 ? 17.346 -2.836 -45.732 1.00 49.47 182 ARG A CA 1
ATOM 1450 C C . ARG A 1 182 ? 18.413 -1.804 -46.082 1.00 49.47 182 ARG A C 1
ATOM 1452 O O . ARG A 1 182 ? 19.541 -1.925 -45.616 1.00 49.47 182 ARG A O 1
ATOM 1459 N N . ASN A 1 183 ? 18.086 -0.777 -46.860 1.00 51.81 183 ASN A N 1
ATOM 1460 C CA . ASN A 1 183 ? 19.046 0.251 -47.262 1.00 51.81 183 ASN A CA 1
ATOM 1461 C C . ASN A 1 183 ? 19.107 1.455 -46.310 1.00 51.81 183 ASN A C 1
ATOM 1463 O O . ASN A 1 183 ? 19.907 2.364 -46.546 1.00 51.81 183 ASN A O 1
ATOM 1467 N N . ASN A 1 184 ? 18.303 1.455 -45.243 1.00 54.00 184 ASN A N 1
ATOM 1468 C CA . ASN A 1 184 ? 18.080 2.611 -44.370 1.00 54.00 184 ASN A CA 1
ATOM 1469 C C . ASN A 1 184 ? 18.991 2.644 -43.124 1.00 54.00 184 ASN A C 1
ATOM 1471 O O . ASN A 1 184 ? 19.186 3.689 -42.514 1.00 54.00 184 ASN A O 1
ATOM 1475 N N . TYR A 1 185 ? 19.593 1.509 -42.756 1.00 57.09 185 TYR A N 1
ATOM 1476 C CA . TYR A 1 185 ? 20.398 1.346 -41.535 1.00 57.09 185 TYR A CA 1
ATOM 1477 C C . TYR A 1 185 ? 21.905 1.306 -41.839 1.00 57.09 185 TYR A C 1
ATOM 1479 O O . TYR A 1 185 ? 22.631 0.446 -41.353 1.00 57.09 185 TYR A O 1
ATOM 1487 N N . LYS A 1 186 ? 22.369 2.220 -42.700 1.00 52.84 186 LYS A N 1
ATOM 1488 C CA . LYS A 1 186 ? 23.705 2.200 -43.330 1.00 52.84 186 LYS A CA 1
ATOM 1489 C C . LYS A 1 186 ? 24.889 2.613 -42.444 1.00 52.84 186 LYS A C 1
ATOM 1491 O O . LYS A 1 186 ? 25.985 2.782 -42.971 1.00 52.84 186 LYS A O 1
ATOM 1496 N N . LYS A 1 187 ? 24.699 2.790 -41.139 1.00 61.19 187 LYS A N 1
ATOM 1497 C CA . LYS A 1 187 ? 25.772 3.206 -40.233 1.00 61.19 187 LYS A CA 1
ATOM 1498 C C . LYS A 1 187 ? 25.855 2.244 -39.056 1.00 61.19 187 LYS A C 1
ATOM 1500 O O . LYS A 1 187 ? 24.818 1.841 -38.526 1.00 61.19 187 LYS A O 1
ATOM 1505 N N . ASP A 1 188 ? 27.074 1.875 -38.682 1.00 69.12 188 ASP A N 1
ATOM 1506 C CA . ASP A 1 188 ? 27.333 1.126 -37.457 1.00 69.12 188 ASP A CA 1
ATOM 1507 C C . ASP A 1 188 ? 26.779 1.899 -36.246 1.00 69.12 188 ASP A C 1
ATOM 1509 O O . ASP A 1 188 ? 26.471 3.093 -36.331 1.00 69.12 188 ASP A O 1
ATOM 1513 N N . ILE A 1 189 ? 26.551 1.202 -35.133 1.00 74.31 189 ILE A N 1
ATOM 1514 C CA . ILE A 1 189 ? 26.200 1.876 -33.880 1.00 74.31 189 ILE A CA 1
ATOM 1515 C C . ILE A 1 189 ? 27.491 2.471 -33.316 1.00 74.31 189 ILE A C 1
ATOM 1517 O O . ILE A 1 189 ? 28.421 1.733 -32.994 1.00 74.31 189 ILE A O 1
ATOM 1521 N N . GLU A 1 190 ? 27.545 3.793 -33.230 1.00 77.88 190 GLU A N 1
ATOM 1522 C CA . GLU A 1 190 ? 28.693 4.539 -32.727 1.00 77.88 190 GLU A CA 1
ATOM 1523 C C . GLU A 1 190 ? 28.721 4.540 -31.194 1.00 77.88 190 GLU A C 1
ATOM 1525 O O . GLU A 1 190 ? 27.694 4.382 -30.523 1.00 77.88 190 GLU A O 1
ATOM 1530 N N . ALA A 1 191 ? 29.907 4.746 -30.620 1.00 81.44 191 ALA A N 1
ATOM 1531 C CA . ALA A 1 191 ? 30.102 4.726 -29.171 1.00 81.44 191 ALA A CA 1
ATOM 1532 C C . ALA A 1 191 ? 29.230 5.768 -28.449 1.00 81.44 191 ALA A C 1
ATOM 1534 O O . ALA A 1 191 ? 28.673 5.474 -27.389 1.00 81.44 191 ALA A O 1
ATOM 1535 N N . GLU A 1 192 ? 29.041 6.945 -29.051 1.00 80.81 192 GLU A N 1
ATOM 1536 C CA . GLU A 1 192 ? 28.216 8.021 -28.497 1.00 80.81 192 GLU A CA 1
ATOM 1537 C C . GLU A 1 192 ? 26.728 7.633 -28.439 1.00 80.81 192 GLU A C 1
ATOM 1539 O O . GLU A 1 192 ? 26.005 8.042 -27.531 1.00 80.81 192 GLU A O 1
ATOM 1544 N N . GLU A 1 193 ? 26.260 6.803 -29.378 1.00 80.19 193 GLU A N 1
ATOM 1545 C CA . GLU A 1 193 ? 24.876 6.315 -29.407 1.00 80.19 193 GLU A CA 1
ATOM 1546 C C . GLU A 1 193 ? 24.636 5.293 -28.281 1.00 80.19 193 GLU A C 1
ATOM 1548 O O . GLU A 1 193 ? 23.582 5.300 -27.640 1.00 80.19 193 GLU A O 1
ATOM 1553 N N . ILE A 1 194 ? 25.633 4.448 -27.996 1.00 84.31 194 ILE A N 1
ATOM 1554 C CA . ILE A 1 194 ? 25.611 3.505 -26.868 1.00 84.31 194 ILE A CA 1
ATOM 1555 C C . ILE A 1 194 ? 25.610 4.273 -25.541 1.00 84.31 194 ILE A C 1
ATOM 1557 O O . ILE A 1 194 ? 24.820 3.962 -24.645 1.00 84.31 194 ILE A O 1
ATOM 1561 N N . GLU A 1 195 ? 26.472 5.283 -25.415 1.00 86.94 195 GLU A N 1
ATOM 1562 C CA . GLU A 1 195 ? 26.587 6.105 -24.209 1.00 86.94 195 GLU A CA 1
ATOM 1563 C C . GLU A 1 195 ? 25.291 6.871 -23.914 1.00 86.94 195 GLU A C 1
ATOM 1565 O O . GLU A 1 195 ? 24.815 6.859 -22.775 1.00 86.94 195 GLU A O 1
ATOM 1570 N N . ALA A 1 196 ? 24.653 7.443 -24.939 1.00 86.06 196 ALA A N 1
ATOM 1571 C CA . ALA A 1 196 ? 23.370 8.127 -24.796 1.00 86.06 196 ALA A CA 1
ATOM 1572 C C . ALA A 1 196 ? 22.282 7.201 -24.222 1.00 86.06 196 ALA A C 1
ATOM 1574 O O . ALA A 1 196 ? 21.576 7.565 -23.279 1.00 86.06 196 ALA A O 1
ATOM 1575 N N . VAL A 1 197 ? 22.165 5.976 -24.744 1.00 87.56 197 VAL A N 1
ATOM 1576 C CA . VAL A 1 197 ? 21.168 5.000 -24.275 1.00 87.56 197 VAL A CA 1
ATOM 1577 C C . VAL A 1 197 ? 21.482 4.503 -22.857 1.00 87.56 197 VAL A C 1
ATOM 1579 O O . VAL A 1 197 ? 20.566 4.318 -22.050 1.00 87.56 197 VAL A O 1
ATOM 1582 N N . LEU A 1 198 ? 22.763 4.337 -22.513 1.00 90.44 198 LEU A N 1
ATOM 1583 C CA . LEU A 1 198 ? 23.190 4.001 -21.151 1.00 90.44 198 LEU A CA 1
ATOM 1584 C C . LEU A 1 198 ? 22.850 5.108 -20.149 1.00 90.44 198 LEU A C 1
ATOM 1586 O O . LEU A 1 198 ? 22.388 4.803 -19.048 1.00 90.44 198 LEU A O 1
ATOM 1590 N N . HIS A 1 199 ? 23.030 6.375 -20.522 1.00 91.12 199 HIS A N 1
ATOM 1591 C CA . HIS A 1 199 ? 22.680 7.505 -19.666 1.00 91.12 199 HIS A CA 1
ATOM 1592 C C . HIS A 1 199 ? 21.173 7.543 -19.370 1.00 91.12 199 HIS A C 1
ATOM 1594 O O . HIS A 1 199 ? 20.766 7.702 -18.220 1.00 91.12 199 HIS A O 1
ATOM 1600 N N . ILE A 1 200 ? 20.331 7.309 -20.381 1.00 91.75 200 ILE A N 1
ATOM 1601 C CA . ILE A 1 200 ? 18.869 7.247 -20.201 1.00 91.75 200 ILE A CA 1
ATOM 1602 C C . ILE A 1 200 ? 18.488 6.092 -19.286 1.00 91.75 200 ILE A C 1
ATOM 1604 O O . ILE A 1 200 ? 17.657 6.269 -18.400 1.00 91.75 200 ILE A O 1
ATOM 1608 N N . ARG A 1 201 ? 19.112 4.921 -19.463 1.00 93.56 201 ARG A N 1
ATOM 1609 C CA . ARG A 1 201 ? 18.895 3.780 -18.571 1.00 93.56 201 ARG A CA 1
ATOM 1610 C C . ARG A 1 201 ? 19.201 4.151 -17.122 1.00 93.56 201 ARG A C 1
ATOM 1612 O O . ARG A 1 201 ? 18.377 3.892 -16.251 1.00 93.56 201 ARG A O 1
ATOM 1619 N N . GLN A 1 202 ? 20.348 4.777 -16.870 1.00 94.19 202 GLN A N 1
ATOM 1620 C CA . GLN A 1 202 ? 20.733 5.187 -15.519 1.00 94.19 202 GLN A CA 1
ATOM 1621 C C . GLN A 1 202 ? 19.752 6.197 -14.920 1.00 94.19 202 GLN A C 1
ATOM 1623 O O . GLN A 1 202 ? 19.420 6.098 -13.740 1.00 94.19 202 GLN A O 1
ATOM 1628 N N . ASP A 1 203 ? 19.275 7.146 -15.720 1.00 94.06 203 ASP A N 1
ATOM 1629 C CA . ASP A 1 203 ? 18.300 8.144 -15.285 1.00 94.06 203 ASP A CA 1
ATOM 1630 C C . ASP A 1 203 ? 16.926 7.516 -14.992 1.00 94.06 203 ASP A C 1
ATOM 1632 O O . ASP A 1 203 ? 16.294 7.803 -13.973 1.00 94.06 203 ASP A O 1
ATOM 1636 N N . PHE A 1 204 ? 16.493 6.564 -15.823 1.00 95.00 204 PHE A N 1
ATOM 1637 C CA . PHE A 1 204 ? 15.277 5.787 -15.585 1.00 95.00 204 PHE A CA 1
ATOM 1638 C C . PHE A 1 204 ? 15.388 4.995 -14.279 1.00 95.00 204 PHE A C 1
ATOM 1640 O O . PHE A 1 204 ? 14.499 5.096 -13.435 1.00 95.00 204 PHE A O 1
ATOM 1647 N N . GLU A 1 205 ? 16.477 4.248 -14.086 1.00 92.69 205 GLU A N 1
ATOM 1648 C CA . GLU A 1 205 ? 16.700 3.400 -12.908 1.00 92.69 205 GLU A CA 1
ATOM 1649 C C . GLU A 1 205 ? 16.809 4.212 -11.610 1.00 92.69 205 GLU A C 1
ATOM 1651 O O . GLU A 1 205 ? 16.230 3.824 -10.593 1.00 92.69 205 GLU A O 1
ATOM 1656 N N . LYS A 1 206 ? 17.535 5.337 -11.627 1.00 90.81 206 LYS A N 1
ATOM 1657 C CA . LYS A 1 206 ? 17.831 6.113 -10.412 1.00 90.81 206 LYS A CA 1
ATOM 1658 C C . LYS A 1 206 ? 16.778 7.162 -10.077 1.00 90.81 206 LYS A C 1
ATOM 1660 O O . LYS A 1 206 ? 16.582 7.436 -8.896 1.00 90.81 206 LYS A O 1
ATOM 1665 N N . ASN A 1 207 ? 16.113 7.739 -11.079 1.00 92.00 207 ASN A N 1
ATOM 1666 C CA . ASN A 1 207 ? 15.283 8.927 -10.880 1.00 92.00 207 ASN A CA 1
ATOM 1667 C C . ASN A 1 207 ? 13.814 8.701 -11.241 1.00 92.00 207 ASN A C 1
ATOM 1669 O O . ASN A 1 207 ? 12.946 9.027 -10.434 1.00 92.00 207 ASN A O 1
ATOM 1673 N N . LEU A 1 208 ? 13.510 8.153 -12.421 1.00 93.38 208 LEU A N 1
ATOM 1674 C CA . LEU A 1 208 ? 12.131 8.150 -12.933 1.00 93.38 208 LEU A CA 1
ATOM 1675 C C . LEU A 1 208 ? 11.316 6.934 -12.483 1.00 93.38 208 LEU A C 1
ATOM 1677 O O . LEU A 1 208 ? 10.190 7.087 -12.019 1.00 93.38 208 LEU A O 1
ATOM 1681 N N . LEU A 1 209 ? 11.874 5.724 -12.568 1.00 90.44 209 LEU A N 1
ATOM 1682 C CA . LEU A 1 209 ? 11.184 4.495 -12.167 1.00 90.44 209 LEU A CA 1
ATOM 1683 C C . LEU A 1 209 ? 10.878 4.442 -10.663 1.00 90.44 209 LEU A C 1
ATOM 1685 O O . LEU A 1 209 ? 9.779 4.008 -10.320 1.00 90.44 209 LEU A O 1
ATOM 1689 N N . PRO A 1 210 ? 11.767 4.877 -9.746 1.00 85.81 210 PRO A N 1
ATOM 1690 C CA . PRO A 1 210 ? 11.426 4.944 -8.327 1.00 85.81 210 PRO A CA 1
ATOM 1691 C C . PRO A 1 210 ? 10.234 5.867 -8.057 1.00 85.81 210 PRO A C 1
ATOM 1693 O O . PRO A 1 210 ? 9.317 5.461 -7.348 1.00 85.81 210 PRO A O 1
ATOM 1696 N N . LYS A 1 211 ? 10.205 7.053 -8.684 1.00 86.44 211 LYS A N 1
ATOM 1697 C CA . LYS A 1 211 ? 9.094 8.010 -8.561 1.00 86.44 211 LYS A CA 1
ATOM 1698 C C . LYS A 1 211 ? 7.799 7.462 -9.160 1.00 86.44 211 LYS A C 1
ATOM 1700 O O . LYS A 1 211 ? 6.742 7.575 -8.552 1.00 86.44 211 LYS A O 1
ATOM 1705 N N . LEU A 1 212 ? 7.883 6.803 -10.317 1.00 85.25 212 LEU A N 1
ATOM 1706 C CA . LEU A 1 212 ? 6.721 6.204 -10.971 1.00 85.25 212 LEU A CA 1
ATOM 1707 C C . LEU A 1 212 ? 6.094 5.103 -10.101 1.00 85.25 212 LEU A C 1
ATOM 1709 O O . LEU A 1 212 ? 4.875 5.036 -9.974 1.00 85.25 212 LEU A O 1
ATOM 1713 N N . ARG A 1 213 ? 6.916 4.269 -9.446 1.00 78.75 213 ARG A N 1
ATOM 1714 C CA . ARG A 1 213 ? 6.450 3.226 -8.510 1.00 78.75 213 ARG A CA 1
ATOM 1715 C C . ARG A 1 213 ? 5.707 3.794 -7.303 1.00 78.75 213 ARG A C 1
ATOM 1717 O O . ARG A 1 213 ? 4.893 3.076 -6.729 1.00 78.75 213 ARG A O 1
ATOM 1724 N N . THR A 1 214 ? 6.016 5.022 -6.896 1.00 71.69 214 THR A N 1
ATOM 1725 C CA . THR A 1 214 ? 5.365 5.698 -5.765 1.00 71.69 214 THR A CA 1
ATOM 1726 C C . THR A 1 214 ? 4.127 6.494 -6.170 1.00 71.69 214 THR A C 1
ATOM 1728 O O . THR A 1 214 ? 3.392 6.925 -5.294 1.00 71.69 214 THR A O 1
ATOM 1731 N N . CYS A 1 215 ? 3.846 6.661 -7.466 1.00 74.00 215 CYS A N 1
ATOM 1732 C CA . CYS A 1 2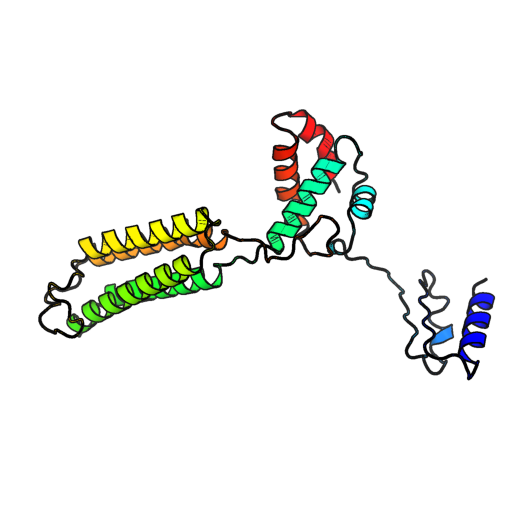15 ? 2.590 7.255 -7.915 1.00 74.00 215 CYS A CA 1
ATOM 1733 C C . CYS A 1 215 ? 1.440 6.241 -7.751 1.00 74.00 215 CYS A C 1
ATOM 1735 O O . CYS A 1 215 ? 1.211 5.396 -8.619 1.00 74.00 215 CYS A O 1
ATOM 1737 N N . GLY A 1 216 ? 0.735 6.292 -6.621 1.00 61.03 216 GLY A N 1
ATOM 1738 C CA . GLY A 1 216 ? -0.494 5.539 -6.360 1.00 61.03 216 GLY A CA 1
ATOM 1739 C C . GLY A 1 216 ? -1.741 6.408 -6.552 1.00 61.03 216 GLY A C 1
ATOM 1740 O O . GLY A 1 216 ? -1.713 7.612 -6.320 1.00 61.03 216 GLY A O 1
ATOM 1741 N N . GLN A 1 217 ? -2.847 5.807 -6.989 1.00 54.09 217 GLN A N 1
ATOM 1742 C CA . GLN A 1 217 ? -4.184 6.341 -6.722 1.00 54.09 217 GLN A CA 1
ATOM 1743 C C . GLN A 1 217 ? -4.923 5.350 -5.831 1.00 54.09 217 GLN A C 1
ATOM 1745 O O . GLN A 1 217 ? -4.726 4.137 -5.954 1.00 54.09 217 GLN A O 1
ATOM 1750 N N . ALA A 1 218 ? -5.785 5.880 -4.961 1.00 50.91 218 ALA A N 1
ATOM 1751 C CA . ALA A 1 218 ? -6.654 5.096 -4.101 1.00 50.91 218 ALA A CA 1
ATOM 1752 C C . ALA A 1 218 ? -7.425 4.058 -4.930 1.00 50.91 218 ALA A C 1
ATOM 1754 O O . ALA A 1 218 ? -8.118 4.397 -5.896 1.00 50.91 218 ALA A O 1
ATOM 1755 N N . THR A 1 219 ? -7.334 2.784 -4.545 1.00 48.09 219 THR A N 1
ATOM 1756 C CA . THR A 1 219 ? -8.362 1.806 -4.912 1.00 48.09 219 THR A CA 1
ATOM 1757 C C . THR A 1 219 ? -9.694 2.431 -4.524 1.00 48.09 219 THR A C 1
ATOM 1759 O O . THR A 1 219 ? -9.806 2.844 -3.380 1.00 48.09 219 THR A O 1
ATOM 1762 N N . GLY A 1 220 ? -10.667 2.559 -5.429 1.00 49.12 220 GLY A N 1
ATOM 1763 C CA . GLY A 1 220 ? -11.908 3.333 -5.229 1.00 49.12 220 GLY A CA 1
ATOM 1764 C C . GLY A 1 220 ? -12.827 2.939 -4.052 1.00 49.12 220 GLY A C 1
ATOM 1765 O O . GLY A 1 220 ? -13.999 3.297 -4.063 1.00 49.12 220 GLY A O 1
ATOM 1766 N N . TYR A 1 221 ? -12.334 2.196 -3.061 1.00 53.53 221 TYR A N 1
ATOM 1767 C CA . TYR A 1 221 ? -12.848 2.166 -1.700 1.00 53.53 221 TYR A CA 1
ATOM 1768 C C . TYR A 1 221 ? -12.307 3.373 -0.926 1.00 53.53 221 TYR A C 1
ATOM 1770 O O . TYR A 1 221 ? -11.110 3.458 -0.658 1.00 53.53 221 TYR A O 1
ATOM 1778 N N . GLU A 1 222 ? -13.192 4.291 -0.535 1.00 61.12 222 GLU A N 1
ATOM 1779 C CA . GLU A 1 222 ? -12.857 5.314 0.457 1.00 61.12 222 GLU A CA 1
ATOM 1780 C C . GLU A 1 222 ? -12.523 4.621 1.779 1.00 61.12 222 GLU A C 1
ATOM 1782 O O . GLU A 1 222 ? -13.407 4.158 2.504 1.00 61.12 222 GLU A O 1
ATOM 1787 N N . LEU A 1 223 ? -11.231 4.519 2.087 1.00 73.12 223 LEU A N 1
ATOM 1788 C CA . LEU A 1 223 ? -10.810 4.149 3.423 1.00 73.12 223 LEU A CA 1
ATOM 1789 C C . LEU A 1 223 ? -11.079 5.316 4.357 1.00 73.12 223 LEU A C 1
ATOM 1791 O O . LEU A 1 223 ? -10.678 6.452 4.113 1.00 73.12 223 LEU A O 1
ATOM 1795 N N . ASN A 1 224 ? -11.738 5.007 5.462 1.00 84.44 224 ASN A N 1
ATOM 1796 C CA . ASN A 1 224 ? -11.808 5.889 6.609 1.00 84.44 224 ASN A CA 1
ATOM 1797 C C . ASN A 1 224 ? -10.963 5.312 7.748 1.00 84.44 224 ASN A C 1
ATOM 1799 O O . ASN A 1 224 ? -10.464 4.182 7.697 1.00 84.44 224 ASN A O 1
ATOM 1803 N N . VAL A 1 225 ? -10.806 6.097 8.807 1.00 86.81 225 VAL A N 1
ATOM 1804 C CA . VAL A 1 225 ? -9.965 5.713 9.940 1.00 86.81 225 VAL A CA 1
ATOM 1805 C C . VAL A 1 225 ? -10.473 4.442 10.652 1.00 86.81 225 VAL A C 1
ATOM 1807 O O . VAL A 1 225 ? -9.673 3.739 11.266 1.00 86.81 225 VAL A O 1
ATOM 1810 N N . ASP A 1 226 ? -11.760 4.108 10.519 1.00 90.56 226 ASP A N 1
ATOM 1811 C CA . ASP A 1 226 ? -12.416 2.943 11.132 1.00 90.56 226 ASP A CA 1
ATOM 1812 C C . ASP A 1 226 ? -12.403 1.695 10.236 1.00 90.56 226 ASP A C 1
ATOM 1814 O O . ASP A 1 226 ? -12.814 0.613 10.650 1.00 90.56 226 ASP A O 1
ATOM 1818 N N . SER A 1 227 ? -11.912 1.818 9.001 1.00 87.81 227 SER A N 1
ATOM 1819 C CA . SER A 1 227 ? -11.873 0.712 8.044 1.00 87.81 227 SER A CA 1
ATOM 1820 C C . SER A 1 227 ? -10.855 -0.345 8.491 1.00 87.81 227 SER A C 1
ATOM 1822 O O . SER A 1 227 ? -9.726 0.029 8.822 1.00 87.81 227 SER A O 1
ATOM 1824 N N . PRO A 1 228 ? -11.190 -1.651 8.509 1.00 86.88 228 PRO A N 1
ATOM 1825 C CA . PRO A 1 228 ? -10.292 -2.698 8.992 1.00 86.88 228 PRO A CA 1
ATOM 1826 C C . PRO A 1 228 ? -9.184 -2.996 7.968 1.00 86.88 228 PRO A C 1
ATOM 1828 O O . PRO A 1 228 ? -9.236 -3.977 7.225 1.00 86.88 228 PRO A O 1
ATOM 1831 N N . SER A 1 229 ? -8.185 -2.118 7.907 1.00 85.06 229 SER A N 1
ATOM 1832 C CA . SER A 1 229 ? -7.142 -2.104 6.881 1.00 85.06 229 SER A CA 1
ATOM 1833 C C . SER A 1 229 ? -5.757 -2.130 7.507 1.00 85.06 229 SER A C 1
ATOM 1835 O O . SER A 1 229 ? -5.456 -1.376 8.436 1.00 85.06 229 SER A O 1
ATOM 1837 N N . TYR A 1 230 ? -4.915 -3.022 6.988 1.00 87.56 230 TYR A N 1
ATOM 1838 C CA . TYR A 1 230 ? -3.529 -3.166 7.414 1.00 87.56 230 TYR A CA 1
ATOM 1839 C C . TYR A 1 230 ? -2.707 -1.915 7.085 1.00 87.56 230 TYR A C 1
ATOM 1841 O O . TYR A 1 230 ? -2.874 -1.321 6.027 1.00 87.56 230 TYR A O 1
ATOM 1849 N N . PHE A 1 231 ? -1.790 -1.561 7.984 1.00 88.44 231 PHE A N 1
ATOM 1850 C CA . PHE A 1 231 ? -0.742 -0.560 7.777 1.00 88.44 231 PHE A CA 1
ATOM 1851 C C . PHE A 1 231 ? 0.498 -0.947 8.583 1.00 88.44 231 PHE A C 1
ATOM 1853 O O . PHE A 1 231 ? 0.348 -1.499 9.670 1.00 88.44 231 PHE A O 1
ATOM 1860 N N . ASP A 1 232 ? 1.716 -0.699 8.103 1.00 89.50 232 ASP A N 1
ATOM 1861 C CA . ASP A 1 232 ? 2.919 -1.095 8.849 1.00 89.50 232 ASP A CA 1
ATOM 1862 C C . ASP A 1 232 ? 3.107 -0.249 10.125 1.00 89.50 232 ASP A C 1
ATOM 1864 O O . ASP A 1 232 ? 2.987 0.976 10.112 1.00 89.50 232 ASP A O 1
ATOM 1868 N N . ARG A 1 233 ? 3.397 -0.904 11.258 1.00 88.62 233 ARG A N 1
ATOM 1869 C CA . ARG A 1 233 ? 3.509 -0.227 12.566 1.00 88.62 233 ARG A CA 1
ATOM 1870 C C . ARG A 1 233 ? 4.765 0.635 12.687 1.00 88.62 233 ARG A C 1
ATOM 1872 O O . ARG A 1 233 ? 4.746 1.638 13.400 1.00 88.62 233 ARG A O 1
ATOM 1879 N N . VAL A 1 234 ? 5.866 0.213 12.068 1.00 87.50 234 VAL A N 1
ATOM 1880 C CA . VAL A 1 234 ? 7.153 0.913 12.139 1.00 87.50 234 VAL A CA 1
ATOM 1881 C C . VAL A 1 234 ? 7.08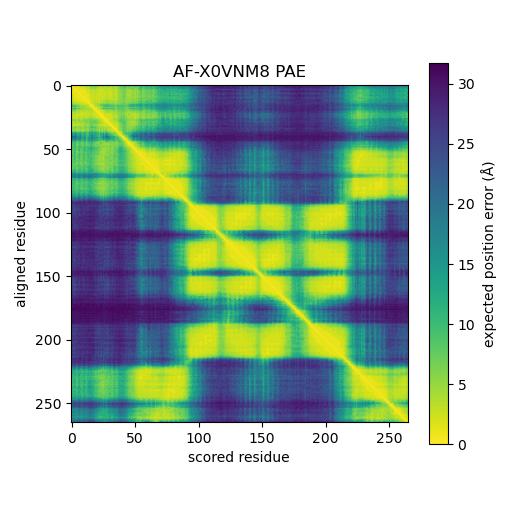7 2.169 11.281 1.00 87.50 234 VAL A C 1
ATOM 1883 O O . VAL A 1 234 ? 7.456 3.244 11.759 1.00 87.50 234 VAL A O 1
ATOM 1886 N N . ASP A 1 235 ? 6.553 2.048 10.068 1.00 85.69 235 ASP A N 1
ATOM 1887 C CA . ASP A 1 235 ? 6.330 3.179 9.169 1.00 85.69 235 ASP A CA 1
ATOM 1888 C C . ASP A 1 235 ? 5.303 4.157 9.740 1.00 85.69 235 ASP A C 1
ATOM 1890 O O . ASP A 1 235 ? 5.583 5.355 9.795 1.00 85.69 235 ASP A O 1
ATOM 1894 N N . PHE A 1 236 ? 4.192 3.665 10.299 1.00 90.31 236 PHE A N 1
ATOM 1895 C CA . PHE A 1 236 ? 3.218 4.511 10.996 1.00 90.31 236 PHE A CA 1
ATOM 1896 C C . PHE A 1 236 ? 3.874 5.380 12.076 1.00 90.31 236 PHE A C 1
ATOM 1898 O O . PHE A 1 236 ? 3.661 6.594 12.132 1.00 90.31 236 PHE A O 1
ATOM 1905 N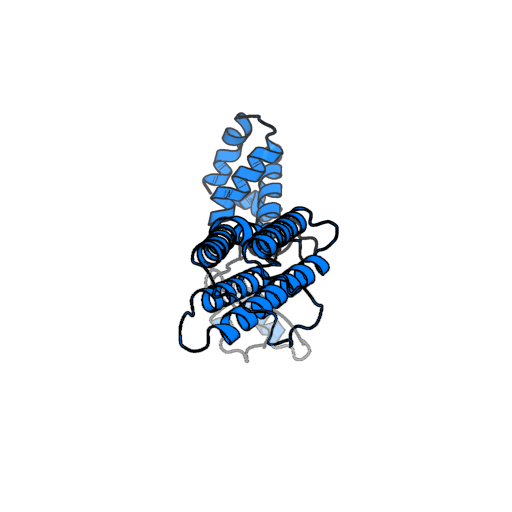 N . ARG A 1 237 ? 4.712 4.772 12.926 1.00 88.00 237 ARG A N 1
ATOM 1906 C CA . ARG A 1 237 ? 5.356 5.477 14.040 1.00 88.00 237 ARG A CA 1
ATOM 1907 C C . ARG A 1 237 ? 6.393 6.493 13.570 1.00 88.00 237 ARG A C 1
ATOM 1909 O O . ARG A 1 237 ? 6.488 7.588 14.127 1.00 88.00 237 ARG A O 1
ATOM 1916 N N . ASN A 1 238 ? 7.218 6.100 12.605 1.00 84.69 238 ASN A N 1
ATOM 1917 C CA . ASN A 1 238 ? 8.391 6.875 12.215 1.00 84.69 238 ASN A CA 1
ATOM 1918 C C . ASN A 1 238 ? 8.073 7.935 11.152 1.00 84.69 238 ASN A C 1
ATOM 1920 O O . ASN A 1 238 ? 8.784 8.935 11.086 1.00 84.69 238 ASN A O 1
ATOM 1924 N N . ARG A 1 239 ? 7.031 7.718 10.342 1.00 86.56 239 ARG A N 1
ATOM 1925 C CA . ARG A 1 239 ? 6.700 8.538 9.174 1.00 86.56 239 ARG A CA 1
ATOM 1926 C C . ARG A 1 239 ? 5.306 9.148 9.283 1.00 86.56 239 ARG A C 1
ATOM 1928 O O . ARG A 1 239 ? 5.210 10.358 9.462 1.00 86.56 239 ARG A O 1
ATOM 1935 N N . SER A 1 240 ? 4.253 8.328 9.316 1.00 88.62 240 SER A N 1
ATOM 1936 C CA . SER A 1 240 ? 2.868 8.821 9.236 1.00 88.62 240 SER A CA 1
ATOM 1937 C C . SER A 1 240 ? 2.486 9.738 10.403 1.00 88.62 240 SER A C 1
ATOM 1939 O O . SER A 1 240 ? 1.807 10.741 10.202 1.00 88.62 240 SER A O 1
ATOM 1941 N N . LEU A 1 241 ? 2.959 9.449 11.624 1.00 90.19 241 LEU A N 1
ATOM 1942 C CA . LEU A 1 241 ? 2.786 10.355 12.768 1.00 90.19 241 LEU A CA 1
ATOM 1943 C C . LEU A 1 241 ? 3.512 11.692 12.579 1.00 90.19 241 LEU A C 1
ATOM 1945 O O . LEU A 1 241 ? 2.996 12.715 13.018 1.00 90.19 241 LEU A O 1
ATOM 1949 N N . GLN A 1 242 ? 4.707 11.697 11.978 1.00 86.56 242 GLN A N 1
ATOM 1950 C CA . GLN A 1 242 ? 5.440 12.942 11.733 1.00 86.56 242 GLN A CA 1
ATOM 1951 C C . GLN A 1 242 ? 4.725 13.794 10.690 1.00 86.56 242 GLN A C 1
ATOM 1953 O O . GLN A 1 242 ? 4.453 14.959 10.949 1.00 86.56 242 GLN A O 1
ATOM 1958 N N . GLU A 1 243 ? 4.350 13.195 9.566 1.00 86.12 243 GLU A N 1
ATOM 1959 C CA . GLU A 1 243 ? 3.641 13.893 8.493 1.00 86.12 243 GLU A CA 1
ATOM 1960 C C . GLU A 1 243 ? 2.314 14.478 8.994 1.00 86.12 243 GLU A C 1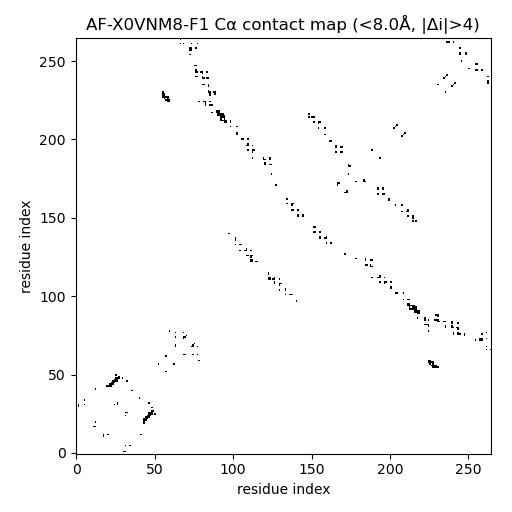
ATOM 1962 O O . GLU A 1 243 ? 1.993 15.629 8.705 1.00 86.12 243 GLU A O 1
ATOM 1967 N N . ALA A 1 244 ? 1.576 13.738 9.827 1.00 88.88 244 ALA A N 1
ATOM 1968 C CA . ALA A 1 244 ? 0.356 14.247 10.447 1.00 88.88 244 ALA A CA 1
ATOM 1969 C C . ALA A 1 244 ? 0.617 15.430 11.395 1.00 88.88 244 ALA A C 1
ATOM 1971 O O . ALA A 1 244 ? -0.159 16.384 11.405 1.00 88.88 244 ALA A O 1
ATOM 1972 N N . MET A 1 245 ? 1.702 15.403 12.179 1.00 87.31 245 MET A N 1
ATOM 1973 C CA . MET A 1 245 ? 2.086 16.541 13.024 1.00 87.31 245 MET A CA 1
ATOM 1974 C C . MET A 1 245 ? 2.442 17.776 12.195 1.00 87.31 245 MET A C 1
ATOM 1976 O O . MET A 1 245 ? 2.072 18.883 12.582 1.00 87.31 245 MET A O 1
ATOM 1980 N N . ASP A 1 246 ? 3.108 17.598 11.056 1.00 84.00 246 ASP A N 1
ATOM 1981 C CA . ASP A 1 246 ? 3.485 18.700 10.171 1.00 84.00 246 ASP A CA 1
ATOM 1982 C C . ASP A 1 246 ? 2.242 19.342 9.523 1.00 84.00 246 ASP A C 1
ATOM 1984 O O . ASP A 1 246 ? 2.124 20.572 9.470 1.00 84.00 246 ASP A O 1
ATOM 1988 N N . VAL A 1 247 ? 1.277 18.515 9.098 1.00 82.19 247 VAL A N 1
ATOM 1989 C CA . VAL A 1 247 ? 0.007 18.954 8.491 1.00 82.19 247 VAL A CA 1
ATOM 1990 C C . VAL A 1 247 ? -0.892 19.664 9.507 1.00 82.19 247 VAL A C 1
ATOM 1992 O O . VAL A 1 247 ? -1.338 20.789 9.259 1.00 82.19 247 VAL A O 1
ATOM 1995 N N . GLU A 1 248 ? -1.146 19.041 10.659 1.00 81.81 248 GLU A N 1
ATOM 1996 C CA . GLU A 1 248 ? -2.027 19.601 11.693 1.00 81.81 248 GLU A CA 1
ATOM 1997 C C . GLU A 1 248 ? -1.374 20.776 12.430 1.00 81.81 248 GLU A C 1
ATOM 1999 O O . GLU A 1 248 ? -2.046 21.724 12.840 1.00 81.81 248 GLU A O 1
ATOM 2004 N N . GLY A 1 249 ? -0.049 20.742 12.588 1.00 72.75 249 GLY A N 1
ATOM 2005 C CA . GLY A 1 249 ? 0.695 21.731 13.354 1.00 72.75 249 GLY A CA 1
ATOM 2006 C C . GLY A 1 249 ? 0.890 23.063 12.647 1.00 72.75 249 GLY A C 1
ATOM 2007 O O . GLY A 1 249 ? 1.125 24.057 13.330 1.00 72.75 249 GLY A O 1
ATOM 2008 N N . ARG A 1 250 ? 0.791 23.126 11.309 1.00 66.50 250 ARG A N 1
ATOM 2009 C CA . ARG A 1 250 ? 0.952 24.363 10.508 1.00 66.50 250 ARG A CA 1
ATOM 2010 C C . ARG A 1 250 ? 2.154 25.236 10.935 1.00 66.50 250 ARG A C 1
ATOM 2012 O O . ARG A 1 250 ? 2.092 26.462 10.855 1.00 66.50 250 ARG A O 1
ATOM 2019 N N . GLY A 1 251 ? 3.240 24.619 11.410 1.00 60.88 251 GLY A N 1
ATOM 2020 C CA . GLY A 1 251 ? 4.446 25.306 11.893 1.00 60.88 251 GLY A CA 1
ATOM 2021 C C . GLY A 1 251 ? 4.506 25.634 13.395 1.00 60.88 251 GLY A C 1
ATOM 2022 O O . GLY A 1 251 ? 5.485 26.243 13.832 1.00 60.88 251 GLY A O 1
ATOM 2023 N N . ASP A 1 252 ? 3.527 25.231 14.211 1.00 74.06 252 ASP A N 1
ATOM 2024 C CA . ASP A 1 252 ? 3.622 25.315 15.672 1.00 74.06 252 ASP A CA 1
ATOM 2025 C C . ASP A 1 252 ? 4.522 24.198 16.224 1.00 74.06 252 ASP A C 1
ATOM 2027 O O . ASP A 1 252 ? 4.116 23.042 16.359 1.00 74.06 252 ASP A O 1
ATOM 2031 N N . ARG A 1 253 ? 5.751 24.561 16.612 1.00 68.88 253 ARG A N 1
ATOM 2032 C CA . ARG A 1 253 ? 6.722 23.640 17.235 1.00 68.88 253 ARG A CA 1
ATOM 2033 C C . ARG A 1 253 ? 6.207 22.983 18.519 1.00 68.88 253 ARG A C 1
ATOM 2035 O O . ARG A 1 253 ? 6.743 21.954 18.919 1.00 68.88 253 ARG A O 1
ATOM 2042 N N . ARG A 1 254 ? 5.174 23.531 19.167 1.00 76.31 254 ARG A N 1
ATOM 2043 C CA . ARG A 1 254 ? 4.575 22.925 20.367 1.00 76.31 254 ARG A CA 1
ATOM 2044 C C . ARG A 1 254 ? 3.768 21.672 20.048 1.00 76.31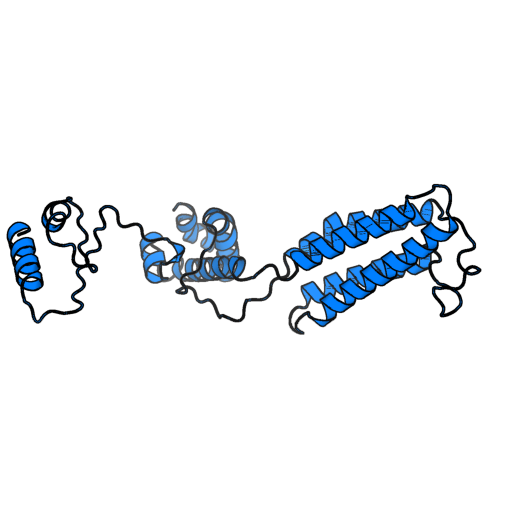 254 ARG A C 1
ATOM 2046 O O . ARG A 1 254 ? 3.591 20.841 20.934 1.00 76.31 254 ARG A O 1
ATOM 2053 N N . MET A 1 255 ? 3.305 21.495 18.808 1.00 79.06 255 MET A N 1
ATOM 2054 C CA . MET A 1 255 ? 2.576 20.282 18.427 1.00 79.06 255 MET A CA 1
ATOM 2055 C C . MET A 1 255 ? 3.449 19.033 18.491 1.00 79.06 255 MET A C 1
ATOM 2057 O O . MET A 1 255 ? 2.969 17.995 18.947 1.00 79.06 255 MET A O 1
ATOM 2061 N N . GLU A 1 256 ? 4.733 19.140 18.145 1.00 78.19 256 GLU A N 1
ATOM 2062 C CA . GLU A 1 256 ? 5.685 18.041 18.326 1.00 78.19 256 GLU A CA 1
ATOM 2063 C C . GLU A 1 256 ? 5.833 17.670 19.807 1.00 78.19 256 GLU A C 1
ATOM 2065 O O . GLU A 1 256 ? 5.804 16.491 20.159 1.00 78.19 256 GLU A O 1
ATOM 2070 N N . GLU A 1 257 ? 5.921 18.665 20.695 1.00 80.06 257 GLU A N 1
ATOM 2071 C CA . GLU A 1 257 ? 6.006 18.444 22.144 1.00 80.06 257 GLU A CA 1
ATOM 2072 C C . GLU A 1 257 ? 4.730 17.786 22.690 1.00 80.06 257 GLU A C 1
ATOM 2074 O O . GLU A 1 257 ? 4.797 16.829 23.467 1.00 80.06 257 GLU A O 1
ATOM 2079 N N . TYR A 1 258 ? 3.556 18.247 22.251 1.00 81.56 258 TYR A N 1
ATOM 2080 C CA . TYR A 1 258 ? 2.274 17.680 22.669 1.00 81.56 258 TYR A CA 1
ATOM 2081 C C . TYR A 1 258 ? 2.066 16.257 22.151 1.00 81.56 258 TYR A C 1
ATOM 2083 O O . TYR A 1 258 ? 1.483 15.429 22.856 1.00 81.56 258 TYR A O 1
ATOM 2091 N N . CYS A 1 259 ? 2.558 15.942 20.957 1.00 82.94 259 CYS A N 1
ATOM 2092 C CA . CYS A 1 259 ? 2.360 14.646 20.314 1.00 82.94 259 CYS A CA 1
ATOM 2093 C C . CYS A 1 259 ? 3.530 13.672 20.515 1.00 82.94 259 CYS A C 1
ATOM 2095 O O . CYS A 1 259 ? 3.393 12.497 20.180 1.00 82.94 259 CYS A O 1
ATOM 2097 N N . ALA A 1 260 ? 4.628 14.082 21.1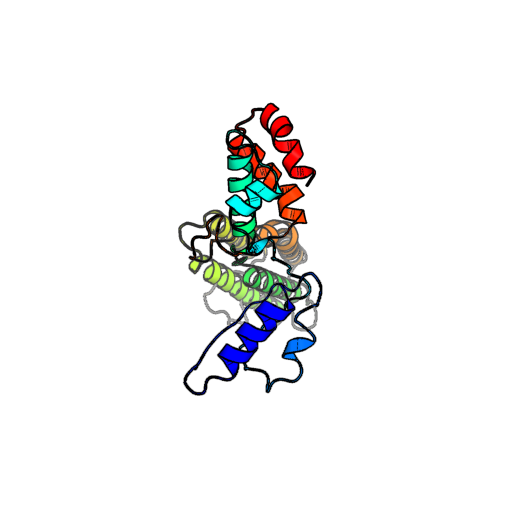59 1.00 82.69 260 ALA A N 1
ATOM 2098 C CA . ALA A 1 260 ? 5.778 13.221 21.456 1.00 82.69 260 ALA A CA 1
ATOM 2099 C C . ALA A 1 260 ? 5.381 11.912 22.165 1.00 82.69 260 ALA A C 1
ATOM 2101 O O . ALA A 1 260 ? 5.920 10.845 21.875 1.00 82.69 260 ALA A O 1
ATOM 2102 N N . THR A 1 261 ? 4.381 11.967 23.051 1.00 84.50 261 THR A N 1
ATOM 2103 C CA . THR A 1 261 ? 3.878 10.777 23.764 1.00 84.50 261 THR A CA 1
ATOM 2104 C C . THR A 1 261 ? 3.191 9.744 22.864 1.00 84.50 261 THR A C 1
ATOM 2106 O O . THR A 1 261 ? 3.112 8.584 23.262 1.00 84.50 261 THR A O 1
ATOM 2109 N N . LEU A 1 262 ? 2.752 10.119 21.655 1.00 85.62 262 LEU A N 1
ATOM 2110 C CA . LEU A 1 262 ? 2.225 9.176 20.663 1.00 85.62 262 LEU A CA 1
ATOM 2111 C C . LEU A 1 262 ? 3.336 8.298 20.074 1.00 85.62 262 LEU A C 1
ATOM 2113 O O . LEU A 1 262 ? 3.092 7.133 19.791 1.00 85.62 262 LEU A O 1
ATOM 2117 N N . LYS A 1 263 ? 4.563 8.822 19.940 1.00 79.94 263 LYS A N 1
ATOM 2118 C CA . LYS A 1 263 ? 5.726 8.081 19.412 1.00 79.94 263 LYS A CA 1
ATOM 2119 C C . LYS A 1 263 ? 6.375 7.135 20.428 1.00 79.94 263 LYS A C 1
ATOM 2121 O O . LYS A 1 263 ? 7.161 6.273 20.043 1.00 79.94 263 LYS A O 1
ATOM 2126 N N . LEU A 1 264 ? 6.091 7.324 21.717 1.00 71.38 264 LEU A N 1
ATOM 2127 C CA . LEU A 1 264 ? 6.651 6.528 22.819 1.00 71.38 264 LEU A CA 1
ATOM 2128 C C . LEU A 1 264 ? 5.862 5.241 23.107 1.00 71.38 264 LEU A C 1
ATOM 2130 O O . LEU A 1 264 ? 6.238 4.491 24.007 1.00 71.38 264 LEU A O 1
ATOM 2134 N N . LYS A 1 265 ? 4.764 5.013 22.386 1.00 64.69 265 LYS A N 1
ATOM 2135 C CA . LYS A 1 265 ? 3.877 3.856 22.523 1.00 64.69 265 LYS A CA 1
ATOM 2136 C C . LYS A 1 265 ? 3.995 2.943 21.314 1.00 64.69 265 LYS A C 1
ATOM 2138 O O . LYS A 1 265 ? 3.862 1.720 21.526 1.00 64.69 265 LYS A O 1
#